Protein 9OHL (pdb70)

B-factor: mean 16.55, std 10.15, range [6.07, 70.69]

Radius of gyration: 19.46 Å; Cα contacts (8 Å, |Δi|>4): 636; chains: 2; bounding box: 42×65×36 Å

Secondary structure (DSSP, 8-state):
---HHHHHHHHTTS---SS--GGGT--PPPHHHHHHHHHHHHHTT--STT-EEEEET-TT-HHHHHHHHTT-SEEEEEES-HHHHHHHHHHHHHTT--SEEEEE--GGG-TTSSTT-EEEEEE----SEETTEEHHHHHHHHHHHHEEEEEEEEEEGGGHHHHHHHHHHTT-EEEEEEEEEEEPPGGG--STT--SEEEEEEEEEE-/-BHHHHHHHT----SSSPPP-PPEEEEEEEEE------HHHHHHHGGGS-HHHHHHHHHHTT--S---SPPTTGGG-HHHHHHHHIIIIIEEEEEEEEE-TTT--EEEEETTEEB----

Foldseek 3Di:
DQDLVNLLVLLVPQDAAPDADVVQLGDADHSNNLSVLLVCCCPVVVQQAQWEEEEEQCFLNSNPLSSLVSHHQAYEYEHQDPRRVVNNVVRCVVVVRDSYHYDHDDLLPQVPHQFQVTAEYEYEHAQDDDPNGGVVVSNVVSRVRNHDFKYKYKDFPVCVVVVVVVCVVVVKDKDQDDWDKDARPCVVCPDDPDDRMTIITTMMIGD/DFLLVQQVQQDDDDDDDDDGGGWQKAADDKAFADDPQDLVVLVVCQVVGPQVNLVRNCVNVVHPPQPNHDDVPNSPVVVNSVSSCRRGPGIAGAWIWTADPVPRDTFIHHRRRTHPDPD

Solvent-accessible surface area: 15942 Å² total; per-residue (Å²): 178,23,181,65,179,82,0,35,52,79,2,111,105,16,74,29,32,114,178,80,73,110,168,65,44,13,26,39,13,59,44,106,7,0,0,35,0,0,55,39,0,34,68,94,62,86,7,0,78,36,46,0,0,0,2,0,26,8,7,2,0,6,6,0,0,0,0,7,33,10,29,5,4,0,0,0,0,1,14,63,6,92,66,1,0,94,6,0,39,103,4,6,101,138,42,151,29,43,23,12,13,10,1,12,5,26,5,34,138,18,81,113,116,5,30,81,7,1,5,0,0,0,0,20,1,27,25,31,116,83,136,147,85,21,15,8,10,12,17,2,91,9,0,14,69,1,0,66,65,0,0,0,0,0,0,71,29,105,39,68,146,83,1,73,125,53,2,74,90,70,176,20,132,52,79,46,46,34,126,40,157,13,78,20,36,87,92,32,92,164,98,170,174,50,66,72,32,23,108,0,0,5,0,44,0,20,108,4,0,1,3,2,3,1,12,20,3,15,62,106,177,63,168,55,120,124,23,113,35,18,121,1,77,31,129,85,59,102,102,11,105,13,163,37,35,56,97,1,2,18,72,2,1,93,81,15,45,31,71,3,2,56,72,1,0,102,46,15,213,32,126,162,26,25,188,20,78,50,162,50,38,102,160,44,97,134,11,7,124,56,0,5,63,12,2,6,24,0,11,0,22,51,12,37,0,48,20,60,125,80,37,89,95,15,69,3,53,108,10,14,0,37,45,46,136,118

Structure (mmCIF, N/CA/C/O backbone):
data_9OHL
#
_entry.id   9OHL
#
_cell.length_a   56.684
_cell.length_b   70.640
_cell.length_c   84.553
_cell.angle_alpha   90.000
_cell.angle_beta   90.000
_cell.angle_gamma   90.000
#
_symmetry.space_group_name_H-M   'P 21 21 21'
#
loop_
_entity.id
_entity.type
_entity.pdbx_description
1 polymer 'rRNA N(6)-adenosine-methyltransferase METTL5'
2 polymer 'Multifunctional methyltransferase subunit TRM112-like protein'
3 non-polymer S-ADENOSYLMETHIONINE
4 non-polymer N-(4-{[(3aS,4R,6S,6aR)-6-(3-chlorophenyl)-2-propanoyloctahydrocyclopenta[c]pyrrol-4-yl]oxy}phenyl)acetamide
5 non-polymer GLYCEROL
6 water water
#
loop_
_atom_site.group_PDB
_atom_site.id
_atom_site.type_symbol
_atom_site.label_atom_id
_atom_site.label_alt_id
_atom_site.label_comp_id
_atom_site.label_asym_id
_atom_site.label_entity_id
_atom_site.label_seq_id
_atom_site.pdbx_PDB_ins_code
_atom_site.Cartn_x
_atom_site.Cartn_y
_atom_site.Cartn_z
_atom_site.occupancy
_atom_site.B_iso_or_equiv
_atom_site.auth_seq_id
_atom_site.auth_comp_id
_atom_site.auth_asym_id
_atom_site.auth_atom_id
_atom_site.pdbx_PDB_model_num
ATOM 1 N N . LYS A 1 3 ? 31.118 3.278 17.214 1.000 31.921 3 LYS C N 1
ATOM 2 C CA . LYS A 1 3 ? 30.471 4.566 17.600 1.000 30.326 3 LYS C CA 1
ATOM 3 C C . LYS A 1 3 ? 30.626 5.596 16.477 1.000 28.806 3 LYS C C 1
ATOM 4 O O . LYS A 1 3 ? 31.741 5.968 16.109 1.000 26.719 3 LYS C O 1
ATOM 10 N N . VAL A 1 4 ? 29.497 6.051 15.923 1.000 21.394 4 VAL C N 1
ATOM 11 C CA . VAL A 1 4 ? 29.500 7.056 14.867 1.000 21.835 4 VAL C CA 1
ATOM 12 C C . VAL A 1 4 ? 29.155 8.396 15.490 1.000 18.562 4 VAL C C 1
ATOM 13 O O . VAL A 1 4 ? 28.048 8.573 15.994 1.000 19.802 4 VAL C O 1
ATOM 17 N N . ARG A 1 5 ? 30.097 9.348 15.436 1.000 16.106 5 ARG C N 1
ATOM 18 C CA . ARG A 1 5 ? 29.890 10.690 15.952 1.000 17.153 5 ARG C CA 1
ATOM 19 C C . ARG A 1 5 ? 28.988 11.499 15.014 1.000 15.950 5 ARG C C 1
ATOM 20 O O . ARG A 1 5 ? 28.865 11.202 13.819 1.000 15.613 5 ARG C O 1
ATOM 28 N N . LEU A 1 6 ? 28.420 12.577 15.529 1.000 16.486 6 LEU C N 1
ATOM 29 C CA . LEU A 1 6 ? 27.409 13.351 14.816 1.000 17.205 6 LEU C CA 1
ATOM 30 C C . LEU A 1 6 ? 27.951 13.899 13.494 1.000 17.101 6 LEU C C 1
ATOM 31 O O . LEU A 1 6 ? 27.282 13.827 12.462 1.000 15.073 6 LEU C O 1
ATOM 36 N N . LYS A 1 7 ? 29.174 14.445 13.495 1.000 15.836 7 LYS C N 1
ATOM 37 C CA . LYS A 1 7 ? 29.731 15.056 12.296 1.000 16.975 7 LYS C CA 1
ATOM 38 C C . LYS A 1 7 ? 30.030 13.992 11.259 1.000 14.804 7 LYS C C 1
ATOM 39 O O . LYS A 1 7 ? 29.753 14.173 10.077 1.000 13.204 7 LYS C O 1
ATOM 45 N N . GLU A 1 8 ? 30.522 12.834 11.701 1.000 14.344 8 GLU C N 1
ATOM 46 C CA . GLU A 1 8 ? 30.779 11.714 10.825 1.000 15.205 8 GLU C CA 1
ATOM 47 C C . GLU A 1 8 ? 29.473 11.263 10.166 1.000 12.465 8 GLU C C 1
ATOM 48 O O . GLU A 1 8 ? 29.420 11.052 8.958 1.000 12.287 8 GLU C O 1
ATOM 54 N N . LEU A 1 9 ? 28.416 11.121 10.959 1.000 11.116 9 LEU C N 1
ATOM 55 C CA . LEU A 1 9 ? 27.129 10.687 10.414 1.000 10.206 9 LEU C CA 1
ATOM 56 C C . LEU A 1 9 ? 26.623 11.658 9.339 1.000 9.885 9 LEU C C 1
ATOM 57 O O . LEU A 1 9 ? 26.266 11.238 8.238 1.000 9.180 9 LEU C O 1
ATOM 62 N N . GLU A 1 10 ? 26.662 12.948 9.656 1.000 9.598 10 GLU C N 1
ATOM 63 C CA . GLU A 1 10 ? 26.257 13.991 8.723 1.000 10.262 10 GLU C CA 1
ATOM 64 C C . GLU A 1 10 ? 27.107 13.929 7.449 1.000 9.182 10 GLU C C 1
ATOM 65 O O . GLU A 1 10 ? 26.561 14.027 6.354 1.000 8.822 10 GLU C O 1
ATOM 71 N N . SER A 1 11 ? 28.429 13.735 7.570 1.000 9.788 11 SER C N 1
ATOM 72 C CA . SER A 1 11 ? 29.314 13.641 6.414 1.000 9.998 11 SER C CA 1
ATOM 73 C C . SER A 1 11 ? 28.872 12.512 5.507 1.000 10.305 11 SER C C 1
ATOM 74 O O . SER A 1 11 ? 28.859 12.651 4.280 1.000 9.493 11 SER C O 1
ATOM 77 N N . ARG A 1 12 ? 28.546 11.363 6.097 1.000 9.086 12 ARG C N 1
ATOM 78 C CA . ARG A 1 12 ? 28.161 10.206 5.324 1.000 9.607 12 ARG C CA 1
ATOM 79 C C . ARG A 1 12 ? 26.846 10.486 4.599 1.000 8.302 12 ARG C C 1
ATOM 80 O O . ARG A 1 12 ? 26.633 10.134 3.437 1.000 9.592 12 ARG C O 1
ATOM 88 N N . LEU A 1 13 ? 25.913 11.130 5.310 1.000 8.145 13 LEU C N 1
ATOM 89 C CA . LEU A 1 13 ? 24.611 11.414 4.730 1.000 8.864 13 LEU C CA 1
ATOM 90 C C . LEU A 1 13 ? 24.662 12.440 3.609 1.000 9.214 13 LEU C C 1
ATOM 91 O O . LEU A 1 13 ? 23.809 12.385 2.728 1.000 9.331 13 LEU C O 1
ATOM 96 N N . GLN A 1 14 ? 25.717 13.296 3.581 1.000 9.416 14 GLN C N 1
ATOM 97 C CA . GLN A 1 14 ? 25.958 14.183 2.442 1.000 10.218 14 GLN C CA 1
ATOM 98 C C . GLN A 1 14 ? 26.303 13.405 1.178 1.000 9.916 14 GLN C C 1
ATOM 99 O O . GLN A 1 14 ? 26.242 13.949 0.079 1.000 10.869 14 GLN C O 1
ATOM 105 N N A GLN A 1 15 ? 26.673 12.112 1.299 0.500 9.947 15 GLN C N 1
ATOM 106 N N B GLN A 1 15 ? 26.626 12.114 1.301 0.500 8.505 15 GLN C N 1
ATOM 107 C CA A GLN A 1 15 ? 27.062 11.299 0.150 0.500 10.767 15 GLN C CA 1
ATOM 108 C CA B GLN A 1 15 ? 27.038 11.321 0.160 0.500 8.207 15 GLN C CA 1
ATOM 109 C C A GLN A 1 15 ? 25.878 10.522 -0.440 0.500 9.719 15 GLN C C 1
ATOM 110 C C B GLN A 1 15 ? 25.905 10.416 -0.334 0.500 8.339 15 GLN C C 1
ATOM 111 O O A GLN A 1 15 ? 26.035 9.851 -1.459 0.500 10.605 15 GLN C O 1
ATOM 112 O O B GLN A 1 15 ? 26.125 9.547 -1.162 0.500 9.323 15 GLN C O 1
ATOM 123 N N . VAL A 1 16 ? 24.691 10.659 0.160 1.000 8.733 16 VAL C N 1
ATOM 124 C CA . VAL A 1 16 ? 23.501 10.014 -0.369 1.000 8.433 16 VAL C CA 1
ATOM 125 C C . VAL A 1 16 ? 23.016 10.835 -1.559 1.000 8.992 16 VAL C C 1
ATOM 126 O O . VAL A 1 16 ? 22.783 12.034 -1.411 1.000 9.031 16 VAL C O 1
ATOM 130 N N . ASP A 1 17 ? 22.892 10.247 -2.731 1.000 9.006 17 ASP C N 1
ATOM 131 C CA . ASP A 1 17 ? 22.428 10.938 -3.921 1.000 10.573 17 ASP C CA 1
ATOM 132 C C . ASP A 1 17 ? 20.931 11.154 -3.869 1.000 10.606 17 ASP C C 1
ATOM 133 O O . ASP A 1 17 ? 20.184 10.351 -3.309 1.000 9.621 17 ASP C O 1
ATOM 138 N N . GLY A 1 18 ? 20.512 12.293 -4.422 1.000 9.440 18 GLY C N 1
ATOM 139 C CA . GLY A 1 18 ? 19.111 12.673 -4.412 1.000 9.669 18 GLY C CA 1
ATOM 140 C C . GLY A 1 18 ? 18.302 12.216 -5.613 1.000 9.665 18 GLY C C 1
ATOM 141 O O . GLY A 1 18 ? 18.668 11.310 -6.355 1.000 10.993 18 GLY C O 1
ATOM 142 N N . PHE A 1 19 ? 17.121 12.839 -5.755 1.000 10.492 19 PHE C N 1
ATOM 143 C CA . PHE A 1 19 ? 16.190 12.487 -6.805 1.000 11.991 19 PHE C CA 1
ATOM 144 C C . PHE A 1 19 ? 16.703 12.961 -8.167 1.000 14.019 19 PHE C C 1
ATOM 145 O O . PHE A 1 19 ? 17.078 14.107 -8.322 1.000 15.477 19 PHE C O 1
ATOM 153 N N . GLU A 1 20 ? 16.569 12.111 -9.181 1.000 17.869 20 GLU C N 1
ATOM 154 C CA . GLU A 1 20 ? 16.953 12.462 -10.536 1.000 19.000 20 GLU C CA 1
ATOM 155 C C . GLU A 1 20 ? 15.971 13.440 -11.183 1.000 22.605 20 GLU C C 1
ATOM 156 O O . GLU A 1 20 ? 16.395 14.425 -11.775 1.000 26.834 20 GLU C O 1
ATOM 162 N N . LYS A 1 21 ? 14.678 13.197 -11.083 1.000 20.032 21 LYS C N 1
ATOM 163 C CA . LYS A 1 21 ? 13.719 14.199 -11.526 1.000 22.185 21 LYS C CA 1
ATOM 164 C C . LYS A 1 21 ? 12.604 14.242 -10.485 1.000 17.258 21 LYS C C 1
ATOM 165 O O . LYS A 1 21 ? 11.618 13.482 -10.506 1.000 19.726 21 LYS C O 1
ATOM 171 N N . PRO A 1 22 ? 12.804 15.104 -9.493 1.000 14.882 22 PRO C N 1
ATOM 172 C CA . PRO A 1 22 ? 11.897 15.111 -8.344 1.000 13.416 22 PRO C CA 1
ATOM 173 C C . PRO A 1 22 ? 10.497 15.491 -8.783 1.000 15.053 22 PRO C C 1
ATOM 174 O O . PRO A 1 22 ? 10.325 16.488 -9.483 1.000 16.332 22 PRO C O 1
ATOM 178 N N . LYS A 1 23 ? 9.513 14.747 -8.281 1.000 11.580 23 LYS C N 1
ATOM 179 C CA . LYS A 1 23 ? 8.108 14.942 -8.579 1.000 12.870 23 LYS C CA 1
ATOM 180 C C . LYS A 1 23 ? 7.501 15.880 -7.560 1.000 12.808 23 LYS C C 1
ATOM 181 O O . LYS A 1 23 ? 7.265 15.543 -6.393 1.000 12.695 23 LYS C O 1
ATOM 187 N N . LEU A 1 24 ? 7.208 17.089 -8.024 1.000 13.361 24 LEU C N 1
ATOM 188 C CA . LEU A 1 24 ? 6.663 18.159 -7.230 1.000 12.558 24 LEU C CA 1
ATOM 189 C C . LEU A 1 24 ? 5.392 17.744 -6.490 1.000 10.730 24 LEU C C 1
ATOM 190 O O . LEU A 1 24 ? 5.265 18.079 -5.318 1.000 11.704 24 LEU C O 1
ATOM 195 N N . LEU A 1 25 ? 4.485 17.041 -7.159 1.000 10.895 25 LEU C N 1
ATOM 196 C CA . LEU A 1 25 ? 3.212 16.676 -6.547 1.000 11.124 25 LEU C CA 1
ATOM 197 C C . LEU A 1 25 ? 3.378 15.763 -5.335 1.000 11.173 25 LEU C C 1
ATOM 198 O O . LEU A 1 25 ? 2.473 15.706 -4.522 1.000 12.501 25 LEU C O 1
ATOM 203 N N . LEU A 1 26 ? 4.477 15.015 -5.288 1.000 9.724 26 LEU C N 1
ATOM 204 C CA . LEU A 1 26 ? 4.780 14.104 -4.203 1.000 8.880 26 LEU C CA 1
ATOM 205 C C . LEU A 1 26 ? 5.700 14.722 -3.173 1.000 9.503 26 LEU C C 1
ATOM 206 O O . LEU A 1 26 ? 6.109 14.058 -2.231 1.000 9.726 26 LEU C O 1
ATOM 211 N N . GLU A 1 27 ? 6.050 16.018 -3.307 1.000 8.523 27 GLU C N 1
ATOM 212 C CA . GLU A 1 27 ? 6.906 16.733 -2.383 1.000 10.037 27 GLU C CA 1
ATOM 213 C C . GLU A 1 27 ? 8.241 15.984 -2.213 1.000 8.411 27 GLU C C 1
ATOM 214 O O . GLU A 1 27 ? 8.727 15.751 -1.116 1.000 10.571 27 GLU C O 1
ATOM 220 N N . GLN A 1 28 ? 8.867 15.712 -3.342 1.000 8.495 28 GLN C N 1
ATOM 221 C CA . GLN A 1 28 ? 10.135 14.990 -3.370 1.000 9.503 28 GLN C CA 1
ATOM 222 C C . GLN A 1 28 ? 11.305 15.939 -3.162 1.000 9.051 28 GLN C C 1
ATOM 223 O O . GLN A 1 28 ? 11.684 16.722 -4.070 1.000 11.757 28 GLN C O 1
ATOM 229 N N . TYR A 1 29 ? 11.926 15.865 -1.988 1.000 9.331 29 TYR C N 1
ATOM 230 C CA . TYR A 1 29 ? 13.238 16.448 -1.720 1.000 9.737 29 TYR C CA 1
ATOM 231 C C . TYR A 1 29 ? 13.912 15.545 -0.701 1.000 10.517 29 TYR C C 1
ATOM 232 O O . TYR A 1 29 ? 13.229 14.948 0.144 1.000 11.887 29 TYR C O 1
ATOM 241 N N . PRO A 1 30 ? 15.236 15.369 -0.726 1.000 9.972 30 PRO C N 1
ATOM 242 C CA . PRO A 1 30 ? 15.902 14.536 0.259 1.000 10.133 30 PRO C CA 1
ATOM 243 C C . PRO A 1 30 ? 15.827 15.165 1.630 1.000 9.664 30 PRO C C 1
ATOM 244 O O . PRO A 1 30 ? 15.943 16.377 1.753 1.000 9.877 30 PRO C O 1
ATOM 248 N N . THR A 1 31 ? 15.748 14.352 2.673 1.000 9.609 31 THR C N 1
ATOM 249 C CA . THR A 1 31 ? 15.876 14.902 4.012 1.000 9.057 31 THR C CA 1
ATOM 250 C C . THR A 1 31 ? 17.275 15.543 4.100 1.000 8.460 31 THR C C 1
ATOM 251 O O . THR A 1 31 ? 18.282 14.920 3.716 1.000 9.068 31 THR C O 1
ATOM 255 N N . ARG A 1 32 ? 17.369 16.771 4.593 1.000 8.748 32 ARG C N 1
ATOM 256 C CA . ARG A 1 32 ? 18.619 17.503 4.515 1.000 9.426 32 ARG C CA 1
ATOM 257 C C . ARG A 1 32 ? 19.633 16.877 5.476 1.000 9.154 32 ARG C C 1
ATOM 258 O O . ARG A 1 32 ? 19.293 16.422 6.560 1.000 9.815 32 ARG C O 1
ATOM 266 N N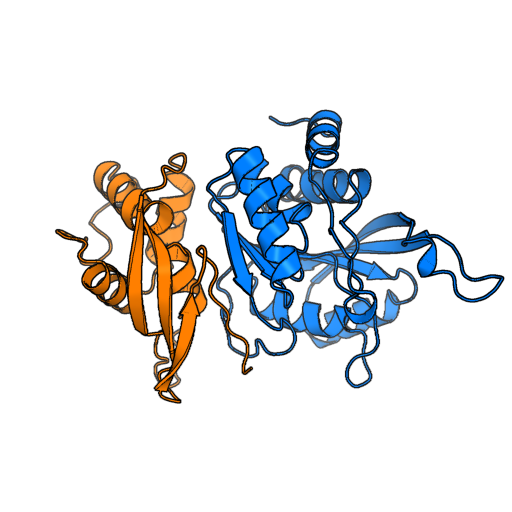 . PRO A 1 33 ? 20.922 16.805 5.109 1.000 9.725 33 PRO C N 1
ATOM 267 C CA . PRO A 1 33 ? 21.866 16.028 5.912 1.000 9.886 33 PRO C CA 1
ATOM 268 C C . PRO A 1 33 ? 21.964 16.441 7.375 1.000 9.274 33 PRO C C 1
ATOM 269 O O . PRO A 1 33 ? 22.009 15.572 8.241 1.000 9.856 33 PRO C O 1
ATOM 273 N N . HIS A 1 34 ? 21.905 17.744 7.669 1.000 9.666 34 HIS C N 1
ATOM 274 C CA . HIS A 1 34 ? 22.025 18.164 9.054 1.000 9.966 34 HIS C CA 1
ATOM 275 C C . HIS A 1 34 ? 20.760 17.774 9.838 1.000 9.979 34 HIS C C 1
ATOM 276 O O . HIS A 1 34 ? 20.832 17.488 11.029 1.000 10.682 34 HIS C O 1
ATOM 283 N N . ILE A 1 35 ? 19.592 17.858 9.196 1.000 9.275 35 ILE C N 1
ATOM 284 C CA . ILE A 1 35 ? 18.325 17.426 9.789 1.000 8.568 35 ILE C CA 1
ATOM 285 C C . ILE A 1 35 ? 18.349 15.931 10.106 1.000 8.472 35 ILE C C 1
ATOM 286 O O . ILE A 1 35 ? 18.065 15.524 11.240 1.000 8.855 35 ILE C O 1
ATOM 291 N N . ALA A 1 36 ? 18.726 15.151 9.123 1.000 8.855 36 ALA C N 1
ATOM 292 C CA . ALA A 1 36 ? 18.746 13.705 9.291 1.000 7.996 36 ALA C CA 1
ATOM 293 C C . ALA A 1 36 ? 19.755 13.267 10.359 1.000 8.733 36 ALA C C 1
ATOM 294 O O . ALA A 1 36 ? 19.471 12.419 11.207 1.000 8.341 36 ALA C O 1
ATOM 296 N N . ALA A 1 37 ? 20.953 13.853 10.314 1.000 8.001 37 ALA C N 1
ATOM 297 C CA . ALA A 1 37 ? 21.975 13.494 11.286 1.000 9.034 37 ALA C CA 1
ATOM 298 C C . ALA A 1 37 ? 21.529 13.811 12.702 1.000 9.709 37 ALA C C 1
ATOM 299 O O . ALA A 1 37 ? 21.647 12.947 13.558 1.000 10.496 37 ALA C O 1
ATOM 301 N N . CYS A 1 38 ? 21.012 15.017 12.947 1.000 9.999 38 CYS C N 1
ATOM 302 C CA . CYS A 1 38 ? 20.644 15.314 14.322 1.000 10.387 38 CYS C CA 1
ATOM 303 C C . CYS A 1 38 ? 19.479 14.445 14.792 1.000 10.777 38 CYS C C 1
ATOM 304 O O . CYS A 1 38 ? 19.457 13.958 15.926 1.000 11.462 38 CYS C O 1
ATOM 307 N N . MET A 1 39 ? 18.511 14.222 13.925 1.000 9.042 39 MET C N 1
ATOM 308 C CA . MET A 1 39 ? 17.335 13.412 14.212 1.000 9.244 39 MET C CA 1
ATOM 309 C C . MET A 1 39 ? 17.756 11.967 14.554 1.000 9.280 39 MET C C 1
ATOM 310 O O . MET A 1 39 ? 17.436 11.469 15.624 1.000 9.646 39 MET C O 1
ATOM 315 N N . LEU A 1 40 ? 18.510 11.321 13.670 1.000 7.882 40 LEU C N 1
ATOM 316 C CA . LEU A 1 40 ? 18.908 9.922 13.895 1.000 8.407 40 LEU C CA 1
ATOM 317 C C . LEU A 1 40 ? 19.871 9.800 15.080 1.000 8.356 40 LEU C C 1
ATOM 318 O O . LEU A 1 40 ? 19.798 8.832 15.852 1.000 8.186 40 LEU C O 1
ATOM 323 N N . TYR A 1 41 ? 20.819 10.748 15.222 1.000 8.472 41 TYR C N 1
ATOM 324 C CA . TYR A 1 41 ? 21.720 10.668 16.364 1.000 10.055 41 TYR C CA 1
ATOM 325 C C . TYR A 1 41 ? 20.937 10.703 17.660 1.000 9.312 41 TYR C C 1
ATOM 326 O O . TYR A 1 41 ? 21.255 9.981 18.610 1.000 11.174 41 TYR C O 1
ATOM 335 N N . THR A 1 42 ? 19.888 11.539 17.749 1.000 9.350 42 THR C N 1
ATOM 336 C CA . THR A 1 42 ? 19.067 11.583 18.949 1.000 10.246 42 THR C CA 1
ATOM 337 C C . THR A 1 42 ? 18.306 10.271 19.147 1.000 10.480 42 THR C C 1
ATOM 338 O O . THR A 1 42 ? 18.232 9.766 20.264 1.000 10.158 42 THR C O 1
ATOM 342 N N . ILE A 1 43 ? 17.654 9.780 18.094 1.000 9.544 43 ILE C N 1
ATOM 343 C CA . ILE A 1 43 ? 16.897 8.555 18.193 1.000 8.939 43 ILE C CA 1
ATOM 344 C C . ILE A 1 43 ? 17.779 7.457 18.761 1.000 10.025 43 ILE C C 1
ATOM 345 O O . ILE A 1 43 ? 17.312 6.697 19.620 1.000 9.867 43 ILE C O 1
ATOM 350 N N . HIS A 1 44 ? 18.993 7.330 18.249 1.000 9.558 44 HIS C N 1
ATOM 351 C CA . HIS A 1 44 ? 19.915 6.299 18.723 1.000 10.049 44 HIS C CA 1
ATOM 352 C C . HIS A 1 44 ? 20.472 6.570 20.129 1.000 11.094 44 HIS C C 1
ATOM 353 O O . HIS A 1 44 ? 20.326 5.719 21.006 1.000 11.590 44 HIS C O 1
ATOM 360 N N . ASN A 1 45 ? 21.053 7.759 20.336 1.000 10.816 45 ASN C N 1
ATOM 361 C CA . ASN A 1 45 ? 21.859 7.959 21.539 1.000 10.910 45 ASN C CA 1
ATOM 362 C C . ASN A 1 45 ? 21.000 8.380 22.711 1.000 11.933 45 ASN C C 1
ATOM 363 O O . ASN A 1 45 ? 21.420 8.125 23.857 1.000 15.071 45 ASN C O 1
ATOM 368 N N . THR A 1 46 ? 19.929 9.113 22.501 1.000 11.784 46 THR C N 1
ATOM 369 C CA . THR A 1 46 ? 19.039 9.488 23.596 1.000 11.710 46 THR C CA 1
ATOM 370 C C . THR A 1 46 ? 18.046 8.365 23.906 1.000 11.927 46 THR C C 1
ATOM 371 O O . THR A 1 46 ? 17.768 8.070 25.068 1.000 14.238 46 THR C O 1
ATOM 375 N N . TYR A 1 47 ? 17.373 7.846 22.889 1.000 10.516 47 TYR C N 1
ATOM 376 C CA . TYR A 1 47 ? 16.245 6.949 23.111 1.000 9.962 47 TYR C CA 1
ATOM 377 C C . TYR A 1 47 ? 16.524 5.460 22.891 1.000 9.989 47 TYR C C 1
ATOM 378 O O . TYR A 1 47 ? 15.643 4.659 23.181 1.000 11.817 47 TYR C O 1
ATOM 387 N N . ASP A 1 48 ? 17.637 5.133 22.232 1.000 10.010 48 ASP C N 1
ATOM 388 C CA . ASP A 1 48 ? 17.978 3.761 21.906 1.000 10.656 48 ASP C CA 1
ATOM 389 C C . ASP A 1 48 ? 16.891 3.084 21.093 1.000 10.676 48 ASP C C 1
ATOM 390 O O . ASP A 1 48 ? 16.584 1.921 21.355 1.000 10.184 48 ASP C O 1
ATOM 395 N N . ASP A 1 49 ? 16.360 3.750 20.058 1.000 9.427 49 ASP C N 1
ATOM 396 C CA . ASP A 1 49 ? 15.216 3.260 19.294 1.000 8.963 49 ASP C CA 1
ATOM 397 C C . ASP A 1 49 ? 15.641 2.787 17.907 1.000 9.263 49 ASP C C 1
ATOM 398 O O . ASP A 1 49 ? 14.775 2.582 17.043 1.000 9.087 49 ASP C O 1
ATOM 403 N N . ILE A 1 50 ? 16.942 2.521 17.659 1.000 8.852 50 ILE C N 1
ATOM 404 C CA . ILE A 1 50 ? 17.424 2.029 16.374 1.000 8.826 50 ILE C CA 1
ATOM 405 C C . ILE A 1 50 ? 18.211 0.705 16.473 1.000 8.953 50 ILE C C 1
ATOM 406 O O . ILE A 1 50 ? 17.915 -0.229 15.719 1.000 8.839 50 ILE C O 1
ATOM 411 N N . GLU A 1 51 ? 19.214 0.625 17.375 1.000 9.538 51 GLU C N 1
ATOM 412 C CA . GLU A 1 51 ? 20.118 -0.511 17.376 1.000 10.027 51 GLU C CA 1
ATOM 413 C C . GLU A 1 51 ? 19.345 -1.779 17.720 1.000 10.029 51 GLU C C 1
ATOM 414 O O . GLU A 1 51 ? 18.592 -1.837 18.705 1.000 11.141 51 GLU C O 1
ATOM 420 N N . ASN A 1 52 ? 19.531 -2.808 16.896 1.000 9.991 52 ASN C N 1
ATOM 421 C CA . ASN A 1 52 ? 18.926 -4.113 17.081 1.000 10.427 52 ASN C CA 1
ATOM 422 C C . ASN A 1 52 ? 17.405 -4.044 16.907 1.000 8.956 52 ASN C C 1
ATOM 423 O O . ASN A 1 52 ? 16.676 -4.959 17.314 1.000 9.284 52 ASN C O 1
ATOM 428 N N . LYS A 1 53 ? 16.905 -2.994 16.248 1.000 8.184 53 LYS C N 1
ATOM 429 C CA . LYS A 1 53 ? 15.473 -2.872 16.026 1.000 8.169 53 LYS C CA 1
ATOM 430 C C . LYS A 1 53 ? 15.129 -3.093 14.559 1.000 6.993 53 LYS C C 1
ATOM 431 O O . LYS A 1 53 ? 15.982 -3.030 13.685 1.000 7.816 53 LYS C O 1
ATOM 437 N N . VAL A 1 54 ? 13.839 -3.332 14.293 1.000 7.329 54 VAL C N 1
ATOM 438 C CA . VAL A 1 54 ? 13.278 -3.272 12.962 1.000 7.408 54 VAL C CA 1
ATOM 439 C C . VAL A 1 54 ? 12.508 -1.954 12.847 1.000 7.075 54 VAL C C 1
ATOM 440 O O . VAL A 1 54 ? 11.642 -1.655 13.663 1.000 7.617 54 VAL C O 1
ATOM 444 N N . VAL A 1 55 ? 12.904 -1.201 11.827 1.000 7.024 55 VAL C N 1
ATOM 445 C CA . VAL A 1 55 ? 12.524 0.189 11.677 1.000 6.607 55 VAL C CA 1
ATOM 446 C C . VAL A 1 55 ? 11.834 0.329 10.326 1.000 6.791 55 VAL C C 1
ATOM 447 O O . VAL A 1 55 ? 12.280 -0.285 9.332 1.000 7.698 55 VAL C O 1
ATOM 451 N N . ALA A 1 56 ? 10.800 1.172 10.259 1.000 6.070 56 ALA C N 1
ATOM 452 C CA . ALA A 1 56 ? 10.157 1.558 9.001 1.000 6.201 56 ALA C CA 1
ATOM 453 C C . ALA A 1 56 ? 10.416 3.037 8.755 1.000 6.366 56 ALA C C 1
ATOM 454 O O . ALA A 1 56 ? 10.273 3.824 9.676 1.000 7.528 56 ALA C O 1
ATOM 456 N N . ASP A 1 57 ? 10.731 3.380 7.507 1.000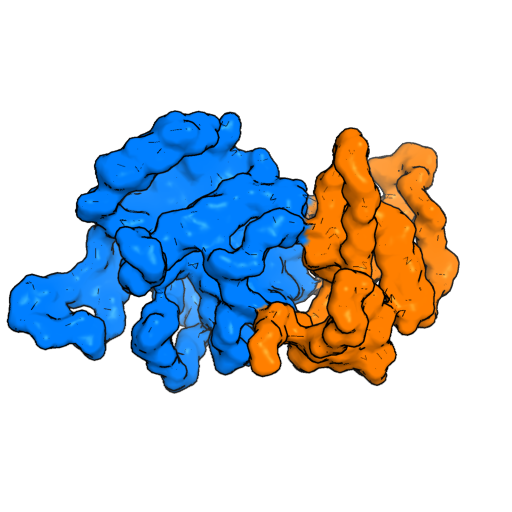 6.701 57 ASP C N 1
ATOM 457 C CA . ASP A 1 57 ? 10.900 4.768 7.075 1.000 6.629 57 ASP C CA 1
ATOM 458 C C . ASP A 1 57 ? 9.803 5.043 6.055 1.000 7.242 57 ASP C C 1
ATOM 459 O O . ASP A 1 57 ? 9.801 4.495 4.943 1.000 7.363 57 ASP C O 1
ATOM 464 N N . LEU A 1 58 ? 8.792 5.819 6.445 1.000 6.983 58 LEU C N 1
ATOM 465 C CA . LEU A 1 58 ? 7.635 6.115 5.579 1.000 7.114 58 LEU C CA 1
ATOM 466 C C . LEU A 1 58 ? 7.926 7.351 4.731 1.000 7.100 58 LEU C C 1
ATOM 467 O O . LEU A 1 58 ? 8.357 8.391 5.203 1.000 7.965 58 LEU C O 1
ATOM 472 N N . GLY A 1 59 ? 7.658 7.222 3.423 1.000 6.721 59 GLY C N 1
ATOM 473 C CA . GLY A 1 59 ? 8.095 8.211 2.443 1.000 7.172 59 GLY C CA 1
ATOM 474 C C . GLY A 1 59 ? 9.605 8.279 2.360 1.000 7.293 59 GLY C C 1
ATOM 475 O O . GLY A 1 59 ? 10.186 9.328 2.465 1.000 7.596 59 GLY C O 1
ATOM 476 N N . CYS A 1 60 ? 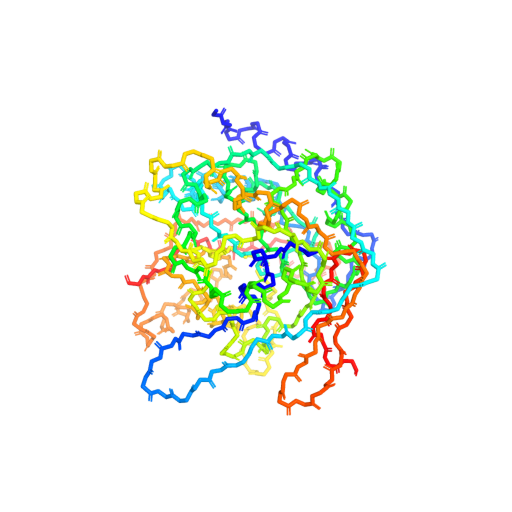10.241 7.140 2.212 1.000 6.948 60 CYS C N 1
ATOM 477 C CA . CYS A 1 60 ? 11.687 7.013 2.334 1.000 7.211 60 CYS C CA 1
ATOM 478 C C . CYS A 1 60 ? 12.461 7.722 1.213 1.000 6.895 60 CYS C C 1
ATOM 479 O O . CYS A 1 60 ? 13.626 7.986 1.404 1.000 7.120 60 CYS C O 1
ATOM 482 N N . GLY A 1 61 ? 11.853 8.012 0.081 1.000 7.039 61 GLY C N 1
ATOM 483 C CA . GLY A 1 61 ? 12.527 8.747 -0.962 1.000 7.464 61 GLY C CA 1
ATOM 484 C C . GLY A 1 61 ? 13.789 8.062 -1.456 1.000 7.601 61 GLY C C 1
ATOM 485 O O . GLY A 1 61 ? 13.857 6.849 -1.669 1.000 7.921 61 GLY C O 1
ATOM 486 N N . CYS A 1 62 ? 14.786 8.901 -1.569 1.000 7.410 62 CYS C N 1
ATOM 487 C CA . CYS A 1 62 ? 16.101 8.449 -2.001 1.000 8.219 62 CYS C CA 1
ATOM 488 C C . CYS A 1 62 ? 16.892 7.767 -0.891 1.000 7.730 62 CYS C C 1
ATOM 489 O O . CYS A 1 62 ? 17.964 7.253 -1.147 1.000 8.482 62 CYS C O 1
ATOM 492 N N . GLY A 1 63 ? 16.362 7.805 0.330 1.000 7.710 63 GLY C N 1
ATOM 493 C CA . GLY A 1 63 ? 16.827 6.953 1.412 1.000 8.422 63 GLY C CA 1
ATOM 494 C C . GLY A 1 63 ? 17.674 7.559 2.508 1.000 7.919 63 GLY C C 1
ATOM 495 O O . GLY A 1 63 ? 18.194 6.838 3.340 1.000 9.471 63 GLY C O 1
ATOM 496 N N . VAL A 1 64 ? 17.773 8.883 2.600 1.000 7.135 64 VAL C N 1
ATOM 497 C CA . VAL A 1 64 ? 18.679 9.454 3.585 1.000 7.543 64 VAL C CA 1
ATOM 498 C C . VAL A 1 64 ? 18.441 8.905 4.980 1.000 7.411 64 VAL C C 1
ATOM 499 O O . VAL A 1 64 ? 19.390 8.555 5.677 1.000 8.230 64 VAL C O 1
ATOM 503 N N . LEU A 1 65 ? 17.193 8.900 5.458 1.000 7.124 65 LEU C N 1
ATOM 504 C CA . LEU A 1 65 ? 16.914 8.486 6.836 1.000 6.881 65 LEU C CA 1
ATOM 505 C C . LEU A 1 65 ? 17.178 6.991 7.010 1.000 6.960 65 LEU C C 1
ATOM 506 O O . LEU A 1 65 ? 17.593 6.600 8.071 1.000 7.554 65 LEU C O 1
ATOM 511 N N . SER A 1 66 ? 16.862 6.195 6.003 1.000 6.826 66 SER C N 1
ATOM 512 C CA . SER A 1 66 ? 17.062 4.760 6.095 1.000 7.183 66 SER C CA 1
ATOM 513 C C . SER A 1 66 ? 18.550 4.407 6.082 1.000 7.812 66 SER C C 1
ATOM 514 O O . SER A 1 66 ? 18.964 3.464 6.741 1.000 7.208 66 SER C O 1
ATOM 517 N N . ILE A 1 67 ? 19.312 5.050 5.188 1.000 7.576 67 ILE C N 1
ATOM 518 C CA . ILE A 1 67 ? 20.741 4.851 5.114 1.000 8.016 67 ILE C CA 1
ATOM 519 C C . ILE A 1 67 ? 21.378 5.129 6.473 1.000 8.229 67 ILE C C 1
ATOM 520 O O . ILE A 1 67 ? 22.195 4.349 6.970 1.000 8.630 67 ILE C O 1
ATOM 525 N N . GLY A 1 68 ? 21.017 6.273 7.068 1.000 6.871 68 GLY C N 1
ATOM 526 C CA . GLY A 1 68 ? 21.566 6.555 8.385 1.000 7.564 68 GLY C CA 1
ATOM 527 C C . GLY A 1 68 ? 21.154 5.533 9.450 1.000 8.382 68 GLY C C 1
ATOM 528 O O . GLY A 1 68 ? 21.984 5.124 10.263 1.000 8.447 68 GLY C O 1
ATOM 529 N N . THR A 1 69 ? 19.880 5.142 9.436 1.000 8.119 69 THR C N 1
ATOM 530 C CA . THR A 1 69 ? 19.385 4.161 10.401 1.000 7.984 69 THR C CA 1
ATOM 531 C C . THR A 1 69 ? 20.161 2.862 10.288 1.000 7.583 69 THR C C 1
ATOM 532 O O . THR A 1 69 ? 20.568 2.268 11.272 1.000 8.631 69 THR C O 1
ATOM 536 N N . ALA A 1 70 ? 20.401 2.404 9.058 1.000 7.194 70 ALA C N 1
ATOM 537 C CA . ALA A 1 70 ? 21.111 1.148 8.808 1.000 7.425 70 ALA C CA 1
ATOM 538 C C . ALA A 1 70 ? 22.566 1.227 9.301 1.000 8.851 70 ALA C C 1
ATOM 539 O O . ALA A 1 70 ? 23.101 0.241 9.774 1.000 10.166 70 ALA C O 1
ATOM 541 N N . MET A 1 71 ? 23.181 2.413 9.291 1.000 9.151 71 MET C N 1
ATOM 542 C CA . MET A 1 71 ? 24.557 2.553 9.785 1.000 10.705 71 MET C CA 1
ATOM 543 C C . MET A 1 71 ? 24.634 2.643 11.294 1.000 11.196 71 MET C C 1
ATOM 544 O O . MET A 1 71 ? 25.737 2.618 11.837 1.000 12.848 71 MET C O 1
ATOM 549 N N . LEU A 1 72 ? 23.517 2.835 11.975 1.000 9.941 72 LEU C N 1
ATOM 550 C CA . LEU A 1 72 ? 23.467 2.954 13.431 1.000 10.298 72 LEU C CA 1
ATOM 551 C C . LEU A 1 72 ? 23.042 1.652 14.079 1.000 11.107 72 LEU C C 1
ATOM 552 O O . LEU A 1 72 ? 22.694 1.684 15.262 1.000 12.759 72 LEU C O 1
ATOM 557 N N . GLY A 1 73 ? 23.094 0.534 13.364 1.000 11.279 73 GLY C N 1
ATOM 558 C CA . GLY A 1 73 ? 22.938 -0.738 14.007 1.000 12.197 73 GLY C CA 1
ATOM 559 C C . GLY A 1 73 ? 21.551 -1.373 13.896 1.000 10.328 73 GLY C C 1
ATOM 560 O O . GLY A 1 73 ? 21.308 -2.336 14.608 1.000 10.115 73 GLY C O 1
ATOM 561 N N . ALA A 1 74 ? 20.620 -0.809 13.102 1.000 9.244 74 ALA C N 1
ATOM 562 C CA . ALA A 1 74 ? 19.308 -1.434 12.953 1.000 8.303 74 ALA C CA 1
ATOM 563 C C . ALA A 1 74 ? 19.500 -2.883 12.523 1.000 7.874 74 ALA C C 1
ATOM 564 O O . ALA A 1 74 ? 20.378 -3.189 11.723 1.000 8.901 74 ALA C O 1
ATOM 566 N N . GLY A 1 75 ? 18.636 -3.789 12.968 1.000 7.668 75 GLY C N 1
ATOM 567 C CA . GLY A 1 75 ? 18.603 -5.142 12.431 1.000 7.983 75 GLY C CA 1
ATOM 568 C C . GLY A 1 75 ? 18.089 -5.138 11.006 1.000 7.597 75 GLY C C 1
ATOM 569 O O . GLY A 1 75 ? 18.637 -5.789 10.168 1.000 9.229 75 GLY C O 1
ATOM 570 N N . LEU A 1 76 ? 17.067 -4.288 10.732 1.000 6.933 76 LEU C N 1
ATOM 571 C CA . LEU A 1 76 ? 16.521 -4.146 9.387 1.000 7.342 76 LEU C CA 1
ATOM 572 C C . LEU A 1 76 ? 15.780 -2.819 9.334 1.000 7.544 76 LEU C C 1
ATOM 573 O O . LEU A 1 76 ? 14.999 -2.539 10.234 1.000 7.971 76 LEU C O 1
ATOM 578 N N . CYS A 1 77 ? 16.063 -2.004 8.313 1.000 7.673 77 CYS C N 1
ATOM 579 C CA . CYS A 1 77 ? 15.253 -0.849 8.031 1.000 6.957 77 CYS C CA 1
ATOM 580 C C . CYS A 1 77 ? 14.520 -1.061 6.715 1.000 6.129 77 CYS C C 1
ATOM 581 O O . CYS A 1 77 ? 15.169 -1.293 5.686 1.000 7.809 77 CYS C O 1
ATOM 584 N N . VAL A 1 78 ? 13.197 -0.925 6.728 1.000 6.297 78 VAL C N 1
ATOM 585 C CA . VAL A 1 78 ? 12.385 -1.049 5.541 1.000 6.162 78 VAL C CA 1
ATOM 586 C C . VAL A 1 78 ? 11.851 0.327 5.171 1.000 6.925 78 VAL C C 1
ATOM 587 O O . VAL A 1 78 ? 11.135 0.939 5.961 1.000 7.248 78 VAL C O 1
ATOM 591 N N . GLY A 1 79 ? 12.186 0.784 3.963 1.000 7.089 79 GLY C N 1
ATOM 592 C CA . GLY A 1 79 ? 11.660 2.037 3.452 1.000 7.036 79 GLY C CA 1
ATOM 593 C C . GLY A 1 79 ? 10.416 1.808 2.599 1.000 7.595 79 GLY C C 1
ATOM 594 O O . GLY A 1 79 ? 10.383 0.841 1.814 1.000 8.774 79 GLY C O 1
ATOM 595 N N . PHE A 1 80 ? 9.460 2.703 2.685 1.000 6.417 80 PHE C N 1
ATOM 596 C CA . PHE A 1 80 ? 8.221 2.622 1.938 1.000 6.555 80 PHE C CA 1
ATOM 597 C C . PHE A 1 80 ? 8.051 3.944 1.180 1.000 6.450 80 PHE C C 1
ATOM 598 O O . PHE A 1 80 ? 8.173 5.033 1.758 1.000 7.302 80 PHE C O 1
ATOM 606 N N . ASP A 1 81 ? 7.744 3.870 -0.128 1.000 6.538 81 ASP C N 1
ATOM 607 C CA . ASP A 1 81 ? 7.512 5.102 -0.900 1.000 6.866 81 ASP C CA 1
ATOM 608 C C . ASP A 1 81 ? 6.552 4.737 -2.035 1.000 7.111 81 ASP C C 1
ATOM 609 O O . ASP A 1 81 ? 6.550 3.612 -2.519 1.000 8.059 81 ASP C O 1
ATOM 614 N N . ILE A 1 82 ? 5.739 5.685 -2.490 1.000 7.129 82 ILE C N 1
ATOM 615 C CA . ILE A 1 82 ? 4.820 5.472 -3.591 1.000 7.492 82 ILE C CA 1
ATOM 616 C C . ILE A 1 82 ? 5.513 5.458 -4.953 1.000 7.489 82 ILE C C 1
ATOM 617 O O . ILE A 1 82 ? 4.888 4.986 -5.918 1.000 8.702 82 ILE C O 1
ATOM 622 N N . ASP A 1 83 ? 6.718 6.041 -5.067 1.000 8.091 83 ASP C N 1
ATOM 623 C CA . ASP A 1 83 ? 7.351 6.279 -6.361 1.000 8.329 83 ASP C CA 1
ATOM 624 C C . ASP A 1 83 ? 8.505 5.326 -6.622 1.000 9.229 83 ASP C C 1
ATOM 625 O O . ASP A 1 83 ? 9.519 5.288 -5.941 1.000 8.694 83 ASP C O 1
ATOM 630 N N . GLU A 1 84 ? 8.355 4.578 -7.708 1.000 9.991 84 GLU C N 1
ATOM 631 C CA . GLU A 1 84 ? 9.366 3.618 -8.132 1.000 10.334 84 GLU C CA 1
ATOM 632 C C . GLU A 1 84 ? 10.691 4.307 -8.491 1.000 9.212 84 GLU C C 1
ATOM 633 O O . GLU A 1 84 ? 11.738 3.734 -8.252 1.000 10.452 84 GLU C O 1
ATOM 639 N N . ASP A 1 85 ? 10.642 5.509 -9.018 1.000 10.051 85 ASP C N 1
ATOM 640 C CA . ASP A 1 85 ? 11.885 6.164 -9.422 1.000 10.580 85 ASP C CA 1
ATOM 641 C C . ASP A 1 85 ? 12.721 6.526 -8.193 1.000 11.384 85 ASP C C 1
ATOM 642 O O . ASP A 1 85 ? 13.944 6.368 -8.201 1.000 12.083 85 ASP C O 1
ATOM 647 N N . ALA A 1 86 ? 12.068 6.910 -7.101 1.000 10.126 86 ALA C N 1
ATOM 648 C CA . ALA A 1 86 ? 12.756 7.218 -5.847 1.000 9.467 86 ALA C CA 1
ATOM 649 C C . ALA A 1 86 ? 13.422 5.975 -5.289 1.000 9.821 86 ALA C C 1
ATOM 650 O O . ALA A 1 86 ? 14.579 5.967 -4.874 1.000 9.880 86 ALA C O 1
ATOM 652 N N . LEU A 1 87 ? 12.658 4.885 -5.311 1.000 8.796 87 LEU C N 1
ATOM 653 C CA . LEU A 1 87 ? 13.151 3.621 -4.798 1.000 8.732 87 LEU C CA 1
ATOM 654 C C . LEU A 1 87 ? 14.328 3.034 -5.583 1.000 9.194 87 LEU C C 1
ATOM 655 O O . LEU A 1 87 ? 15.218 2.451 -4.990 1.000 9.752 87 LEU C O 1
ATOM 660 N N . GLU A 1 88 ? 14.360 3.276 -6.901 1.000 10.025 88 GLU C N 1
ATOM 661 C CA . GLU A 1 88 ? 15.510 2.870 -7.699 1.000 11.347 88 GLU C CA 1
ATOM 662 C C . GLU A 1 88 ? 16.779 3.561 -7.229 1.000 10.028 88 GLU C C 1
ATOM 663 O O . GLU A 1 88 ? 17.832 2.934 -7.099 1.000 11.450 88 GLU C O 1
ATOM 669 N N . ILE A 1 89 ? 16.665 4.874 -6.967 1.000 9.725 89 ILE C N 1
ATOM 670 C CA . ILE A 1 89 ? 17.780 5.640 -6.433 1.000 9.581 89 ILE C CA 1
ATOM 671 C C . ILE A 1 89 ? 18.202 5.166 -5.045 1.000 9.527 89 ILE C C 1
ATOM 672 O O . ILE A 1 89 ? 19.384 5.031 -4.712 1.000 9.738 89 ILE C O 1
ATOM 677 N N . PHE A 1 90 ? 17.215 4.899 -4.206 1.000 9.545 90 PHE C N 1
ATOM 678 C CA . PHE A 1 90 ? 17.499 4.409 -2.870 1.000 9.543 90 PHE C CA 1
ATOM 679 C C . PHE A 1 90 ? 18.261 3.090 -2.942 1.000 10.030 90 PHE C C 1
ATOM 680 O O . PHE A 1 90 ? 19.266 2.907 -2.246 1.000 9.473 90 PHE C O 1
ATOM 688 N N . ASN A 1 91 ? 17.772 2.166 -3.767 1.000 10.257 91 ASN C N 1
ATOM 689 C CA . ASN A 1 91 ? 18.509 0.923 -3.942 1.000 12.402 91 ASN C CA 1
ATOM 690 C C . ASN A 1 91 ? 19.963 1.131 -4.372 1.000 12.426 91 ASN C C 1
ATOM 691 O O . ASN A 1 91 ? 20.893 0.524 -3.804 1.000 12.318 91 ASN C O 1
ATOM 696 N N . ARG A 1 92 ? 20.172 2.084 -5.293 1.000 11.068 92 ARG C N 1
ATOM 697 C CA . ARG A 1 92 ? 21.526 2.385 -5.737 1.000 11.936 92 ARG C CA 1
ATOM 698 C C . ARG A 1 92 ? 22.372 2.913 -4.584 1.000 10.976 92 ARG C C 1
ATOM 699 O O . ARG A 1 92 ? 23.564 2.608 -4.431 1.000 12.142 92 ARG C O 1
ATOM 707 N N . ASN A 1 93 ? 21.787 3.839 -3.814 1.000 10.205 93 ASN C N 1
ATOM 708 C CA . ASN A 1 93 ? 22.478 4.381 -2.675 1.000 10.225 93 ASN C CA 1
ATOM 709 C C . ASN A 1 93 ? 22.858 3.302 -1.642 1.000 9.717 93 ASN C C 1
ATOM 710 O O . ASN A 1 93 ? 23.976 3.316 -1.122 1.000 10.470 93 ASN C O 1
ATOM 715 N N . ALA A 1 94 ? 21.916 2.399 -1.308 1.000 9.463 94 ALA C N 1
ATOM 716 C CA . ALA A 1 94 ? 22.200 1.321 -0.365 1.000 10.013 94 ALA C CA 1
ATOM 717 C C . ALA A 1 94 ? 23.358 0.451 -0.873 1.000 10.245 94 ALA C C 1
ATOM 718 O O . ALA A 1 94 ? 24.238 0.097 -0.086 1.000 10.659 94 ALA C O 1
ATOM 720 N N . GLU A 1 95 ? 23.327 0.140 -2.170 1.000 11.460 95 GLU C N 1
ATOM 721 C CA . GLU A 1 95 ? 24.380 -0.704 -2.751 1.000 13.286 95 GLU C CA 1
ATOM 722 C C . GLU A 1 95 ? 25.713 0.043 -2.700 1.000 12.785 95 GLU C C 1
ATOM 723 O O . GLU A 1 95 ? 26.741 -0.537 -2.320 1.000 14.230 95 GLU C O 1
ATOM 729 N N . GLU A 1 96 ? 25.751 1.369 -2.938 1.000 12.298 96 GLU C N 1
ATOM 730 C CA . GLU A 1 96 ? 26.995 2.121 -2.906 1.000 13.348 96 GLU C CA 1
ATOM 731 C C . GLU A 1 96 ? 27.618 2.116 -1.510 1.000 12.891 96 GLU C C 1
ATOM 732 O O . GLU A 1 96 ? 28.843 2.002 -1.375 1.000 14.639 96 GLU C O 1
ATOM 738 N N . PHE A 1 97 ? 26.790 2.216 -0.465 1.000 11.199 97 PHE C N 1
ATOM 739 C CA . PHE A 1 97 ? 27.191 2.247 0.923 1.000 11.024 97 PHE C CA 1
ATOM 740 C C . PHE A 1 97 ? 27.442 0.823 1.466 1.000 10.621 97 PHE C C 1
ATOM 741 O O . PHE A 1 97 ? 27.878 0.659 2.607 1.000 11.622 97 PHE C O 1
ATOM 749 N N . GLU A 1 98 ? 27.124 -0.166 0.666 1.000 11.283 98 GLU C N 1
ATOM 750 C CA . GLU A 1 98 ? 27.334 -1.570 1.029 1.000 12.224 98 GLU C CA 1
ATOM 751 C C . GLU A 1 98 ? 26.456 -1.948 2.234 1.000 12.410 98 GLU C C 1
ATOM 752 O O . GLU A 1 98 ? 26.864 -2.651 3.147 1.000 14.355 98 GLU C O 1
ATOM 758 N N . LEU A 1 99 ? 25.240 -1.390 2.303 1.000 10.473 99 LEU C N 1
ATOM 759 C CA . LEU A 1 99 ? 24.311 -1.612 3.403 1.000 11.732 99 LEU C CA 1
ATOM 760 C C . LEU A 1 99 ? 23.278 -2.650 3.003 1.000 12.154 99 LEU C C 1
ATOM 761 O O . LEU A 1 99 ? 22.545 -2.431 2.038 1.000 15.873 99 LEU C O 1
ATOM 766 N N . THR A 1 100 ? 23.329 -3.829 3.649 1.000 10.966 100 THR C N 1
ATOM 767 C CA . THR A 1 100 ? 22.441 -4.921 3.266 1.000 11.776 100 THR C CA 1
ATOM 768 C C . THR A 1 100 ? 21.377 -5.197 4.323 1.000 11.036 100 THR C C 1
ATOM 769 O O . THR A 1 100 ? 20.578 -6.145 4.135 1.000 12.129 100 THR C O 1
ATOM 773 N N . ASN A 1 101 ? 21.336 -4.434 5.398 1.000 8.788 101 ASN C N 1
ATOM 774 C CA . ASN A 1 101 ? 20.272 -4.505 6.386 1.000 8.124 101 ASN C CA 1
ATOM 775 C C . ASN A 1 101 ? 19.166 -3.502 6.043 1.000 8.151 101 ASN C C 1
ATOM 776 O O . ASN A 1 101 ? 18.586 -2.864 6.929 1.000 8.550 101 ASN C O 1
ATOM 781 N N . ILE A 1 102 ? 18.837 -3.395 4.762 1.000 8.374 102 ILE C N 1
ATOM 782 C CA . ILE A 1 102 ? 17.811 -2.529 4.200 1.000 8.396 102 ILE C CA 1
ATOM 783 C C . ILE A 1 102 ? 16.905 -3.315 3.287 1.000 8.552 102 ILE C C 1
ATOM 784 O O . ILE A 1 102 ? 17.419 -4.135 2.519 1.000 10.919 102 ILE C O 1
ATOM 789 N N . ASP A 1 103 ? 15.594 -3.028 3.297 1.000 7.577 103 ASP C N 1
ATOM 790 C CA . ASP A 1 103 ? 14.698 -3.434 2.216 1.000 7.822 103 ASP C CA 1
ATOM 791 C C . ASP A 1 103 ? 13.798 -2.257 1.888 1.000 7.056 103 ASP C C 1
ATOM 792 O O . ASP A 1 103 ? 13.790 -1.196 2.555 1.000 7.108 103 ASP C O 1
ATOM 797 N N . MET A 1 104 ? 13.078 -2.367 0.759 1.000 7.629 104 MET C N 1
ATOM 798 C CA . MET A 1 104 ? 12.145 -1.311 0.410 1.000 9.083 104 MET C CA 1
ATOM 799 C C . MET A 1 104 ? 10.935 -1.850 -0.349 1.000 8.393 104 MET C C 1
ATOM 800 O O . MET A 1 104 ? 10.953 -2.950 -0.915 1.000 8.539 104 MET C O 1
ATOM 805 N N . VAL A 1 105 ? 9.863 -1.069 -0.225 1.000 7.514 105 VAL C N 1
ATOM 806 C CA . VAL A 1 105 ? 8.530 -1.461 -0.690 1.000 7.386 105 VAL C CA 1
ATOM 807 C C . VAL A 1 105 ? 7.823 -0.282 -1.312 1.000 7.215 105 VAL C C 1
ATOM 808 O O . VAL A 1 105 ? 7.865 0.806 -0.755 1.000 8.066 105 VAL C O 1
ATOM 812 N N . GLN A 1 106 ? 7.221 -0.507 -2.490 1.000 6.613 106 GLN C N 1
ATOM 813 C CA . GLN A 1 106 ? 6.420 0.505 -3.166 1.000 7.650 106 GLN C CA 1
ATOM 814 C C . GLN A 1 106 ? 4.971 0.380 -2.752 1.000 7.200 106 GLN C C 1
ATOM 815 O O . GLN A 1 106 ? 4.383 -0.675 -2.878 1.000 7.634 106 GLN C O 1
ATOM 821 N N . CYS A 1 107 ? 4.413 1.480 -2.225 1.000 7.799 107 CYS C N 1
ATOM 822 C CA . CYS A 1 107 ? 3.056 1.454 -1.672 1.000 8.662 107 CYS C CA 1
ATOM 823 C C . CYS A 1 107 ? 2.617 2.876 -1.405 1.000 8.067 107 CYS C C 1
ATOM 824 O O . CYS A 1 107 ? 3.395 3.827 -1.440 1.000 9.294 107 CYS C O 1
ATOM 827 N N . ASP A 1 108 ? 1.328 2.988 -1.107 1.000 7.383 108 ASP C N 1
ATOM 828 C CA . ASP A 1 108 ? 0.715 4.259 -0.720 1.000 8.491 108 ASP C CA 1
ATOM 829 C C . ASP A 1 108 ? 0.495 4.224 0.787 1.000 8.202 108 ASP C C 1
ATOM 830 O O . ASP A 1 108 ? -0.359 3.494 1.282 1.000 9.189 108 ASP C O 1
ATOM 835 N N . VAL A 1 109 ? 1.306 4.964 1.545 1.000 8.101 109 VAL C N 1
ATOM 836 C CA . VAL A 1 109 ? 1.278 4.942 2.998 1.000 8.050 109 VAL C CA 1
ATOM 837 C C . VAL A 1 109 ? -0.097 5.353 3.523 1.000 9.245 109 VAL C C 1
ATOM 838 O O . VAL A 1 109 ? -0.461 4.946 4.641 1.000 9.991 109 VAL C O 1
ATOM 842 N N . CYS A 1 110 ? -0.860 6.149 2.767 1.000 9.537 110 CYS C N 1
ATOM 843 C CA . CYS A 1 110 ? -2.168 6.600 3.218 1.000 11.767 110 CYS C CA 1
ATOM 844 C C . CYS A 1 110 ? -3.235 5.530 3.049 1.000 12.324 110 CYS C C 1
ATOM 845 O O . CYS A 1 110 ? -4.342 5.726 3.560 1.000 14.613 110 CYS C O 1
ATOM 848 N N . LEU A 1 111 ? -2.908 4.351 2.521 1.000 10.060 111 LEU C N 1
ATOM 849 C CA . LEU A 1 111 ? -3.866 3.284 2.285 1.000 11.445 111 LEU C CA 1
ATOM 850 C C . LEU A 1 111 ? -3.406 1.982 2.955 1.000 12.000 111 LEU C C 1
ATOM 851 O O . LEU A 1 111 ? -3.806 0.875 2.588 1.000 14.335 111 LEU C O 1
ATOM 856 N N . LEU A 1 112 ? -2.667 2.106 4.054 1.000 11.983 112 LEU C N 1
ATOM 857 C CA . LEU A 1 112 ? -2.162 0.945 4.785 1.000 12.707 112 LEU C CA 1
ATOM 858 C C . LEU A 1 112 ? -3.034 0.533 5.978 1.000 13.112 112 LEU C C 1
ATOM 859 O O . LEU A 1 112 ? -2.574 -0.195 6.857 1.000 14.174 112 LEU C O 1
ATOM 864 N N . SER A 1 113 ? -4.317 0.911 6.043 1.000 16.604 113 SER C N 1
ATOM 865 C CA . SER A 1 113 ? -5.164 0.435 7.144 1.000 16.969 113 SER C CA 1
ATOM 866 C C . SER A 1 113 ? -5.039 -1.069 7.377 1.000 16.912 113 SER C C 1
ATOM 867 O O . SER A 1 113 ? -5.218 -1.844 6.448 1.000 17.766 113 SER C O 1
ATOM 870 N N . ASN A 1 114 ? -4.741 -1.461 8.625 1.000 14.334 114 ASN C N 1
ATOM 871 C CA . ASN A 1 114 ? -4.686 -2.854 9.077 1.000 17.105 114 ASN C CA 1
ATOM 872 C C . ASN A 1 114 ? -3.565 -3.656 8.440 1.000 14.345 114 ASN C C 1
ATOM 873 O O . ASN A 1 114 ? -3.580 -4.891 8.482 1.000 14.262 114 ASN C O 1
ATOM 878 N N . ARG A 1 115 ? -2.580 -2.968 7.851 1.000 11.639 115 ARG C N 1
ATOM 879 C CA . ARG A 1 115 ? -1.427 -3.635 7.260 1.000 10.909 115 ARG C CA 1
ATOM 880 C C . ARG A 1 115 ? -0.235 -3.411 8.182 1.000 10.703 115 ARG C C 1
ATOM 881 O O . ARG A 1 115 ? 0.001 -2.285 8.670 1.000 10.869 115 ARG C O 1
ATOM 889 N N . MET A 1 116 ? 0.515 -4.485 8.407 1.000 9.088 116 MET C N 1
ATOM 890 C CA . MET A 1 116 ? 1.715 -4.474 9.216 1.000 9.429 116 MET C CA 1
ATOM 891 C C . MET A 1 116 ? 1.423 -3.836 10.571 1.000 8.840 116 MET C C 1
ATOM 892 O O . MET A 1 116 ? 2.266 -3.149 11.140 1.000 8.502 116 MET C O 1
ATOM 897 N N . SER A 1 117 ? 0.278 -4.193 11.175 1.000 8.974 117 SER C N 1
ATOM 898 C CA . SER A 1 117 ? -0.067 -3.677 12.476 1.000 9.111 117 SER C CA 1
ATOM 899 C C . SER A 1 117 ? 0.909 -4.109 13.551 1.000 8.134 117 SER C C 1
ATOM 900 O O . SER A 1 117 ? 1.174 -5.295 13.722 1.000 8.322 117 SER C O 1
ATOM 903 N N . LYS A 1 118 ? 1.521 -3.142 14.219 1.000 7.483 118 LYS C N 1
ATOM 904 C CA . LYS A 1 118 ? 2.436 -3.411 15.313 1.000 7.846 118 LYS C CA 1
ATOM 905 C C . LYS A 1 118 ? 3.534 -4.365 14.860 1.000 8.344 118 LYS C C 1
ATOM 906 O O . LYS A 1 118 ? 4.026 -5.160 15.647 1.000 10.289 118 LYS C O 1
ATOM 912 N N . SER A 1 119 ? 4.014 -4.203 13.613 1.000 8.684 119 SER C N 1
ATOM 913 C CA . SER A 1 119 ? 5.065 -5.040 13.052 1.000 9.023 119 SER C CA 1
ATOM 914 C C . SER A 1 119 ? 6.448 -4.417 13.207 1.000 8.854 119 SER C C 1
ATOM 915 O O . SER A 1 119 ? 7.445 -5.047 12.877 1.000 10.445 119 SER C O 1
ATOM 918 N N . PHE A 1 120 ? 6.548 -3.142 13.527 1.000 7.119 120 PHE C N 1
ATOM 919 C CA . PHE A 1 120 ? 7.844 -2.442 13.603 1.000 7.819 120 PHE C CA 1
ATOM 920 C C . PHE A 1 120 ? 8.097 -1.934 15.013 1.000 7.405 120 PHE C C 1
ATOM 921 O O . PHE A 1 120 ? 7.145 -1.584 15.714 1.000 8.195 120 PHE C O 1
ATOM 929 N N . ASP A 1 121 ? 9.346 -1.905 15.466 1.000 7.776 121 ASP C N 1
ATOM 930 C CA . ASP A 1 121 ? 9.689 -1.248 16.727 1.000 7.778 121 ASP C CA 1
ATOM 931 C C . ASP A 1 121 ? 9.470 0.265 16.666 1.000 8.092 121 ASP C C 1
ATOM 932 O O . ASP A 1 121 ? 8.904 0.876 17.572 1.000 9.157 121 ASP C O 1
ATOM 937 N N . THR A 1 122 ? 10.018 0.835 15.594 1.000 7.451 122 THR C N 1
ATOM 938 C CA . THR A 1 122 ? 10.187 2.269 15.444 1.000 7.030 122 THR C CA 1
ATOM 939 C C . THR A 1 122 ? 9.737 2.633 14.045 1.000 6.947 122 THR C C 1
ATOM 940 O O . THR A 1 122 ? 10.131 1.948 13.092 1.000 7.412 122 THR C O 1
ATOM 944 N N . VAL A 1 123 ? 9.076 3.799 13.881 1.000 6.851 123 VAL C N 1
ATOM 945 C CA . VAL A 1 123 ? 8.811 4.356 12.557 1.000 7.329 123 VAL C CA 1
ATOM 946 C C . VAL A 1 123 ? 9.414 5.758 12.546 1.000 8.344 123 VAL C C 1
ATOM 947 O O . VAL A 1 123 ? 9.308 6.520 13.534 1.000 9.054 123 VAL C O 1
ATOM 951 N N . ILE A 1 124 ? 10.087 6.105 11.440 1.000 7.931 124 ILE C N 1
ATOM 952 C CA . ILE A 1 124 ? 10.692 7.412 11.260 1.000 8.576 124 ILE C CA 1
ATOM 953 C C . ILE A 1 124 ? 10.200 7.939 9.915 1.000 8.418 124 ILE C C 1
ATOM 954 O O . ILE A 1 124 ? 9.811 7.167 9.031 1.000 9.555 124 ILE C O 1
ATOM 959 N N . MET A 1 125 ? 10.088 9.280 9.770 1.000 8.040 125 MET C N 1
ATOM 960 C CA . MET A 1 125 ? 9.590 9.839 8.531 1.000 7.980 125 MET C CA 1
ATOM 961 C C . MET A 1 125 ? 9.828 11.355 8.471 1.000 8.166 125 MET C C 1
ATOM 962 O O . MET A 1 125 ? 9.804 12.036 9.474 1.000 8.896 125 MET C O 1
ATOM 967 N N . ASN A 1 126 ? 9.926 11.815 7.231 1.000 7.787 126 ASN C N 1
ATOM 968 C CA . ASN A 1 126 ? 9.901 13.229 6.857 1.000 8.439 126 ASN C CA 1
ATOM 969 C C . ASN A 1 126 ? 8.768 13.356 5.849 1.000 8.226 126 ASN C C 1
ATOM 970 O O . ASN A 1 126 ? 8.984 13.344 4.622 1.000 8.385 126 ASN C O 1
ATOM 975 N N . PRO A 1 127 ? 7.494 13.397 6.305 1.000 8.662 127 PRO C N 1
ATOM 976 C CA . PRO A 1 127 ? 6.376 13.275 5.379 1.000 9.263 127 PRO C CA 1
ATOM 977 C C . PRO A 1 127 ? 6.090 14.515 4.549 1.000 8.638 127 PRO C C 1
ATOM 978 O O . PRO A 1 127 ? 6.436 15.648 4.915 1.000 9.171 127 PRO C O 1
ATOM 982 N N . PRO A 1 128 ? 5.338 14.341 3.450 1.000 9.022 128 PRO C N 1
ATOM 983 C CA . PRO A 1 128 ? 4.720 15.462 2.734 1.000 9.458 128 PRO C CA 1
ATOM 984 C C . PRO A 1 128 ? 3.684 16.165 3.601 1.000 9.790 128 PRO C C 1
ATOM 985 O O . PRO A 1 128 ? 3.150 15.601 4.543 1.000 10.079 128 PRO C O 1
ATOM 989 N N . PHE A 1 129 ? 3.406 17.445 3.244 1.000 10.023 129 PHE C N 1
ATOM 990 C CA . PHE A 1 129 ? 2.461 18.297 3.962 1.000 11.307 129 PHE C CA 1
ATOM 991 C C . PHE A 1 129 ? 1.190 18.669 3.211 1.000 11.932 129 PHE C C 1
ATOM 992 O O . PHE A 1 129 ? 0.263 19.207 3.819 1.000 13.754 129 PHE C O 1
ATOM 1000 N N . GLY A 1 130 ? 1.106 18.354 1.941 1.000 10.675 130 GLY C N 1
ATOM 1001 C CA . GLY A 1 130 ? -0.029 18.745 1.111 1.000 10.865 130 GLY C CA 1
ATOM 1002 C C . GLY A 1 130 ? -1.363 18.275 1.690 1.000 11.552 130 GLY C C 1
ATOM 1003 O O . GLY A 1 130 ? -1.448 17.179 2.249 1.000 12.504 130 GLY C O 1
ATOM 1004 N N . THR A 1 131 ? -2.437 19.011 1.436 1.000 11.257 131 THR C N 1
ATOM 1005 C CA . THR A 1 131 ? -3.771 18.621 1.842 1.000 11.639 131 THR C CA 1
ATOM 1006 C C . THR A 1 131 ? -4.180 17.342 1.115 1.000 13.830 131 THR C C 1
ATOM 1007 O O . THR A 1 131 ? -4.095 17.279 -0.107 1.000 15.346 131 THR C O 1
ATOM 1011 N N . LYS A 1 132 ? -4.653 16.329 1.841 1.000 13.168 132 LYS C N 1
ATOM 1012 C CA . LYS A 1 132 ? -5.171 15.092 1.266 1.000 14.242 132 LYS C CA 1
ATOM 1013 C C . LYS A 1 132 ? -6.448 14.778 2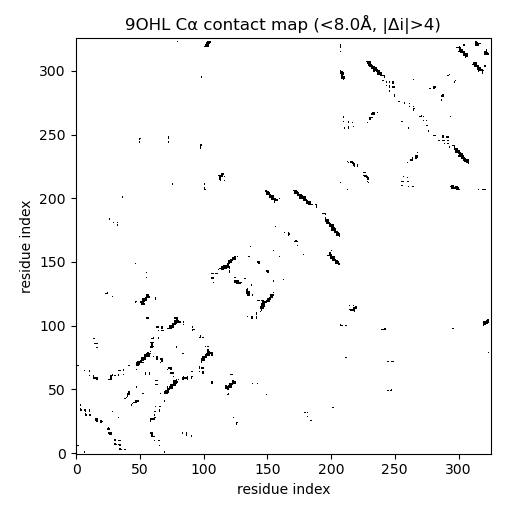.021 1.000 13.394 132 LYS C C 1
ATOM 1014 O O . LYS A 1 132 ? -6.478 14.643 3.227 1.000 13.567 132 LYS C O 1
ATOM 1020 N N . ASN A 1 133 ? -7.564 14.804 1.297 1.000 14.265 133 ASN C N 1
ATOM 1021 C CA . ASN A 1 133 ? -8.881 14.663 1.928 1.000 18.286 133 ASN C CA 1
ATOM 1022 C C . ASN A 1 133 ? -9.075 15.502 3.203 1.000 20.403 133 ASN C C 1
ATOM 1023 O O . ASN A 1 133 ? -9.298 14.974 4.289 1.000 24.056 133 ASN C O 1
ATOM 1028 N N . ASN A 1 134 ? -8.963 16.791 3.107 1.000 20.975 134 ASN C N 1
ATOM 1029 C CA . ASN A 1 134 ? -9.238 17.703 4.217 1.000 16.359 134 ASN C CA 1
ATOM 1030 C C . ASN A 1 134 ? -8.177 17.780 5.321 1.000 18.026 134 ASN C C 1
ATOM 1031 O O . ASN A 1 134 ? -8.281 18.657 6.173 1.000 21.783 134 ASN C O 1
ATOM 1036 N N . LYS A 1 135 ? -7.119 16.962 5.306 1.000 14.800 135 LYS C N 1
ATOM 1037 C CA . LYS A 1 135 ? -6.107 17.067 6.357 1.000 16.382 135 LYS C CA 1
ATOM 1038 C C . LYS A 1 135 ? -4.726 17.008 5.710 1.000 13.007 135 LYS C C 1
ATOM 1039 O O . LYS A 1 135 ? -4.567 16.622 4.553 1.000 12.445 135 LYS C O 1
ATOM 1045 N N . GLY A 1 136 ? -3.698 17.371 6.483 1.000 11.867 136 GLY C N 1
ATOM 1046 C CA . GLY A 1 136 ? -2.334 17.272 5.992 1.000 11.340 136 GLY C CA 1
ATOM 1047 C C . GLY A 1 136 ? -1.966 15.823 5.695 1.000 10.317 136 GLY C C 1
ATOM 1048 O O . GLY A 1 136 ? -2.328 14.922 6.448 1.000 10.422 136 GLY C O 1
ATOM 1049 N N . THR A 1 137 ? -1.250 15.612 4.572 1.000 8.508 137 THR C N 1
ATOM 1050 C CA . THR A 1 137 ? -0.760 14.271 4.277 1.000 8.676 137 THR C CA 1
ATOM 1051 C C . THR A 1 137 ? 0.054 13.755 5.457 1.000 8.434 137 THR C C 1
ATOM 1052 O O . THR A 1 137 ? 0.062 12.544 5.717 1.000 8.361 137 THR C O 1
ATOM 1056 N N . ASP A 1 138 ? 0.768 14.612 6.148 1.000 8.526 138 ASP C N 1
ATOM 1057 C CA . ASP A 1 138 ? 1.589 14.236 7.304 1.000 8.649 138 ASP C CA 1
ATOM 1058 C C . ASP A 1 138 ? 0.741 13.604 8.407 1.000 8.758 138 ASP C C 1
ATOM 1059 O O . ASP A 1 138 ? 1.253 12.751 9.143 1.000 8.899 138 ASP C O 1
ATOM 1064 N N . MET A 1 139 ? -0.521 14.028 8.556 1.000 8.378 139 MET C N 1
ATOM 1065 C CA . MET A 1 139 ? -1.419 13.452 9.551 1.000 8.758 139 MET C CA 1
ATOM 1066 C C . MET A 1 139 ? -1.896 12.052 9.133 1.000 8.275 139 MET C C 1
ATOM 1067 O O . MET A 1 139 ? -2.132 11.196 9.985 1.000 9.597 139 MET C O 1
ATOM 1072 N N . ALA A 1 140 ? -2.098 11.823 7.821 1.000 8.570 140 ALA C N 1
ATOM 1073 C CA . ALA A 1 140 ? -2.390 10.490 7.342 1.000 8.083 140 ALA C CA 1
ATOM 1074 C C . ALA A 1 140 ? -1.185 9.597 7.609 1.000 7.970 140 ALA C C 1
ATOM 1075 O O . ALA A 1 140 ? -1.324 8.426 7.979 1.000 9.441 140 ALA C O 1
ATOM 1077 N N . PHE A 1 141 ? 0.011 10.076 7.278 1.000 7.318 141 PHE C N 1
ATOM 1078 C CA . PHE A 1 141 ? 1.234 9.298 7.538 1.000 7.077 141 PHE C CA 1
ATOM 1079 C C . PHE A 1 141 ? 1.344 8.968 9.025 1.000 7.527 141 PHE C C 1
ATOM 1080 O O . PHE A 1 141 ? 1.723 7.838 9.371 1.000 8.115 141 PHE C O 1
ATOM 1088 N N . LEU A 1 142 ? 0.965 9.905 9.893 1.000 8.332 142 LEU C N 1
ATOM 1089 C CA . LEU A 1 142 ? 1.055 9.701 11.334 1.000 7.841 142 LEU C CA 1
ATOM 1090 C C . LEU A 1 142 ? 0.110 8.593 11.801 1.000 9.181 142 LEU C C 1
ATOM 1091 O O . LEU A 1 142 ? 0.516 7.753 12.600 1.000 9.093 142 LEU C O 1
ATOM 1096 N N . LYS A 1 143 ? -1.086 8.604 11.262 1.000 8.672 143 LYS C N 1
ATOM 1097 C CA . LYS A 1 143 ? -2.051 7.604 11.653 1.000 9.980 143 LYS C CA 1
ATOM 1098 C C . LYS A 1 143 ? -1.483 6.233 11.304 1.000 9.490 143 LYS C C 1
ATOM 1099 O O . LYS A 1 143 ? -1.518 5.289 12.109 1.000 9.973 143 LYS C O 1
ATOM 1105 N N . THR A 1 144 ? -0.946 6.105 10.076 1.000 8.397 144 THR C N 1
ATOM 1106 C CA . THR A 1 144 ? -0.375 4.832 9.664 1.000 7.697 144 THR C CA 1
ATOM 1107 C C . THR A 1 144 ? 0.807 4.470 10.568 1.000 7.766 144 THR C C 1
ATOM 1108 O O . THR A 1 144 ? 0.978 3.309 10.985 1.000 8.311 144 THR C O 1
ATOM 1112 N N . ALA A 1 145 ? 1.693 5.439 10.809 1.000 6.935 145 ALA C N 1
ATOM 1113 C CA . ALA A 1 145 ? 2.897 5.174 11.591 1.000 7.063 145 ALA C CA 1
ATOM 1114 C C . ALA A 1 145 ? 2.550 4.637 12.976 1.000 7.360 145 ALA C C 1
ATOM 1115 O O . ALA A 1 145 ? 3.225 3.702 13.462 1.000 7.404 145 ALA C O 1
ATOM 1117 N N . LEU A 1 146 ? 1.571 5.221 13.625 1.000 7.995 146 LEU C N 1
ATOM 1118 C CA . LEU A 1 146 ? 1.203 4.810 14.969 1.000 7.693 146 LEU C CA 1
ATOM 1119 C C . LEU A 1 146 ? 0.609 3.402 14.961 1.000 8.832 146 LEU C C 1
ATOM 1120 O O . LEU A 1 146 ? 0.819 2.685 15.943 1.000 9.790 146 LEU C O 1
ATOM 1125 N N . GLU A 1 147 ? -0.073 3.036 13.895 1.000 8.635 147 GLU C N 1
ATOM 1126 C CA . GLU A 1 147 ? -0.617 1.675 13.793 1.000 9.427 147 GLU C CA 1
ATOM 1127 C C . GLU A 1 147 ? 0.487 0.632 13.597 1.000 8.887 147 GLU C C 1
ATOM 1128 O O . GLU A 1 147 ? 0.397 -0.520 14.096 1.000 8.662 147 GLU C O 1
ATOM 1134 N N . MET A 1 148 ? 1.567 1.029 12.897 1.000 7.510 148 MET C N 1
ATOM 1135 C CA . MET A 1 148 ? 2.661 0.140 12.542 1.000 7.116 148 MET C CA 1
ATOM 1136 C C . MET A 1 148 ? 3.663 -0.013 13.670 1.000 7.441 148 MET C C 1
ATOM 1137 O O . MET A 1 148 ? 4.330 -1.051 13.754 1.000 7.051 148 MET C O 1
ATOM 1142 N N . ALA A 1 149 ? 3.843 1.026 14.477 1.000 7.522 149 ALA C N 1
ATOM 1143 C CA . ALA A 1 149 ? 4.915 1.052 15.458 1.000 7.761 149 ALA C CA 1
ATOM 1144 C C . ALA A 1 149 ? 4.487 0.525 16.819 1.000 8.325 149 ALA C C 1
ATOM 1145 O O . ALA A 1 149 ? 3.436 0.905 17.335 1.000 9.280 149 ALA C O 1
ATOM 1147 N N . ARG A 1 150 ? 5.364 -0.264 17.404 1.000 8.037 150 ARG C N 1
ATOM 1148 C CA . ARG A 1 150 ? 5.164 -0.778 18.759 1.000 9.671 150 ARG C CA 1
ATOM 1149 C C . ARG A 1 150 ? 5.602 0.212 19.829 1.000 9.194 150 ARG C C 1
ATOM 1150 O O . ARG A 1 150 ? 4.911 0.319 20.880 1.000 9.789 150 ARG C O 1
ATOM 1158 N N . THR A 1 151 ? 6.727 0.883 19.609 1.000 8.927 151 THR C N 1
ATOM 1159 C CA . THR A 1 151 ? 7.422 1.618 20.670 1.000 8.864 151 THR C CA 1
ATOM 1160 C C . THR A 1 151 ? 7.395 3.123 20.414 1.000 9.144 151 THR C C 1
ATOM 1161 O O . THR A 1 151 ? 7.070 3.888 21.301 1.000 11.093 151 THR C O 1
ATOM 1165 N N . ALA A 1 152 ? 7.806 3.550 19.210 1.000 8.331 152 ALA C N 1
ATOM 1166 C CA . ALA A 1 152 ? 7.946 4.989 18.995 1.000 8.673 152 ALA C CA 1
ATOM 1167 C C . ALA A 1 152 ? 7.833 5.355 17.521 1.000 8.733 152 ALA C C 1
ATOM 1168 O O . ALA A 1 152 ? 8.240 4.595 16.676 1.000 8.765 152 ALA C O 1
ATOM 1170 N N . VAL A 1 153 ? 7.326 6.568 17.279 1.000 7.672 153 VAL C N 1
ATOM 1171 C CA . VAL A 1 153 ? 7.297 7.238 15.983 1.000 7.701 153 VAL C CA 1
ATOM 1172 C C . VAL A 1 153 ? 8.045 8.548 16.107 1.000 7.942 153 VAL C C 1
ATOM 1173 O O . VAL A 1 153 ? 7.791 9.348 17.031 1.000 9.013 153 VAL C O 1
ATOM 1177 N N . TYR A 1 154 ? 8.951 8.804 15.177 1.000 7.356 154 TYR C N 1
ATOM 1178 C CA . TYR A 1 154 ? 9.660 10.085 15.077 1.000 7.387 154 TYR C CA 1
ATOM 1179 C C . TYR A 1 154 ? 9.309 10.725 13.743 1.000 7.763 154 TYR C C 1
ATOM 1180 O O . TYR A 1 154 ? 9.501 10.114 12.695 1.000 7.868 154 TYR C O 1
ATOM 1189 N N . SER A 1 155 ? 8.878 12.002 13.759 1.000 8.361 155 SER C N 1
ATOM 1190 C CA . SER A 1 155 ? 8.393 12.650 12.556 1.000 7.866 155 SER C CA 1
ATOM 1191 C C . SER A 1 155 ? 8.588 14.156 12.628 1.000 8.468 155 SER C C 1
ATOM 1192 O O . SER A 1 155 ? 8.815 14.725 13.682 1.000 10.832 155 SER C O 1
ATOM 1195 N N . LEU A 1 156 ? 8.600 14.739 11.449 1.000 8.012 156 LEU C N 1
ATOM 1196 C CA . LEU A 1 156 ? 8.772 16.189 11.276 1.000 7.971 156 LEU C CA 1
ATOM 1197 C C . LEU A 1 156 ? 7.428 16.745 10.823 1.000 9.033 156 LEU C C 1
ATOM 1198 O O . LEU A 1 156 ? 6.940 16.365 9.747 1.000 9.435 156 LEU C O 1
ATOM 1203 N N . HIS A 1 157 ? 6.883 17.711 11.593 1.000 9.432 157 HIS C N 1
ATOM 1204 C CA . HIS A 1 157 ? 5.630 18.373 11.291 1.000 9.948 157 HIS C CA 1
ATOM 1205 C C . HIS A 1 157 ? 5.874 19.880 11.286 1.000 10.000 157 HIS C C 1
ATOM 1206 O O . HIS A 1 157 ? 6.713 20.351 12.022 1.000 12.157 157 HIS C O 1
ATOM 1213 N N . LYS A 1 158 ? 5.084 20.597 10.487 1.000 10.613 158 LYS C N 1
ATOM 1214 C CA . LYS A 1 158 ? 5.229 22.063 10.513 1.000 11.484 158 LYS C CA 1
ATOM 1215 C C . LYS A 1 158 ? 5.002 22.569 11.938 1.000 11.982 158 LYS C C 1
ATOM 1216 O O . LYS A 1 158 ? 3.986 22.231 12.558 1.000 12.490 158 LYS C O 1
ATOM 1222 N N . SER A 1 159 ? 5.839 23.499 12.406 1.000 11.984 159 SER C N 1
ATOM 1223 C CA . SER A 1 159 ? 5.687 24.051 13.737 1.000 12.417 159 SER C CA 1
ATOM 1224 C C . SER A 1 159 ? 4.380 24.852 13.846 1.000 14.539 159 SER C C 1
ATOM 1225 O O . SER A 1 159 ? 3.801 24.886 14.918 1.000 15.613 159 SER C O 1
ATOM 1228 N N . SER A 1 160 ? 3.882 25.350 12.708 1.000 15.866 160 SER C N 1
ATOM 1229 C CA . SER A 1 160 ? 2.632 26.094 12.628 1.000 17.841 160 SER C CA 1
ATOM 1230 C C . SER A 1 160 ? 1.416 25.219 12.895 1.000 16.779 160 SER C C 1
ATOM 1231 O O . SER A 1 160 ? 0.320 25.736 13.165 1.000 19.182 160 SER C O 1
ATOM 1234 N N . THR A 1 161 ? 1.576 23.892 12.837 1.000 14.713 161 THR C N 1
ATOM 1235 C CA . THR A 1 161 ? 0.477 22.966 13.060 1.000 15.545 161 THR C CA 1
ATOM 1236 C C . THR A 1 161 ? 0.559 22.298 14.439 1.000 13.739 161 THR C C 1
ATOM 1237 O O . THR A 1 161 ? -0.204 21.370 14.710 1.000 15.167 161 THR C O 1
ATOM 1241 N N . ARG A 1 162 ? 1.460 22.757 15.292 1.000 14.182 162 ARG C N 1
ATOM 1242 C CA . ARG A 1 162 ? 1.785 22.098 16.559 1.000 13.128 162 ARG C CA 1
ATOM 1243 C C . ARG A 1 162 ? 0.533 21.817 17.404 1.000 13.915 162 ARG C C 1
ATOM 1244 O O . ARG A 1 162 ? 0.306 20.707 17.895 1.000 13.592 162 ARG C O 1
ATOM 1252 N N . GLU A 1 163 ? -0.304 22.836 17.574 1.000 16.398 163 GLU C N 1
ATOM 1253 C CA . GLU A 1 163 ? -1.461 22.672 18.433 1.000 16.588 163 GLU C CA 1
ATOM 1254 C C . GLU A 1 163 ? -2.366 21.588 17.885 1.000 15.261 163 GLU C C 1
ATOM 1255 O O . GLU A 1 163 ? -2.966 20.870 18.675 1.000 15.152 163 GLU C O 1
ATOM 1261 N N . HIS A 1 164 ? -2.529 21.518 16.559 1.000 14.522 164 HIS C N 1
ATOM 1262 C CA . HIS A 1 164 ? -3.380 20.507 15.954 1.000 13.114 164 HIS C CA 1
ATOM 1263 C C . HIS A 1 164 ? -2.807 19.118 16.239 1.000 12.363 164 HIS C C 1
ATOM 1264 O O . HIS A 1 164 ? -3.534 18.160 16.569 1.000 12.511 164 HIS C O 1
ATOM 1271 N N . VAL A 1 165 ? -1.497 18.968 16.053 1.000 12.067 165 VAL C N 1
ATOM 1272 C CA . VAL A 1 165 ? -0.872 17.677 16.313 1.000 11.512 165 VAL C CA 1
ATOM 1273 C C . VAL A 1 165 ? -1.085 17.277 17.777 1.000 12.021 165 VAL C C 1
ATOM 1274 O O . VAL A 1 165 ? -1.358 16.105 18.064 1.000 11.448 165 VAL C O 1
ATOM 1278 N N . GLN A 1 166 ? -0.887 18.227 18.698 1.000 11.866 166 GLN C N 1
ATOM 1279 C CA . GLN A 1 166 ? -1.066 17.981 20.129 1.000 12.605 166 GLN C CA 1
ATOM 1280 C C . GLN A 1 166 ? -2.505 17.531 20.440 1.000 13.214 166 GLN C C 1
ATOM 1281 O O . GLN A 1 166 ? -2.736 16.592 21.213 1.000 14.478 166 GLN C O 1
ATOM 1287 N N . LYS A 1 167 ? -3.473 18.148 19.762 1.000 13.105 167 LYS C N 1
ATOM 1288 C CA . LYS A 1 167 ? -4.877 17.812 19.969 1.000 14.094 167 LYS C CA 1
ATOM 1289 C C . LYS A 1 167 ? -5.176 16.402 19.479 1.000 14.906 167 LYS C C 1
ATOM 1290 O O . LYS A 1 167 ? -5.855 15.624 20.151 1.000 15.347 167 LYS C O 1
ATOM 1296 N N . LYS A 1 168 ? -4.670 16.042 18.298 1.000 13.610 168 LYS C N 1
ATOM 1297 C CA . LYS A 1 168 ? -4.895 14.688 17.820 1.000 13.482 168 LYS C CA 1
ATOM 1298 C C . LYS A 1 168 ? -4.218 13.624 18.676 1.000 14.628 168 LYS C C 1
ATOM 1299 O O . LYS A 1 168 ? -4.816 12.579 18.960 1.000 14.283 168 LYS C O 1
ATOM 1305 N N . ALA A 1 169 ? -3.024 13.917 19.191 1.000 13.585 169 ALA C N 1
ATOM 1306 C CA . ALA A 1 169 ? -2.341 12.970 20.061 1.000 12.976 169 ALA C CA 1
ATOM 1307 C C . ALA A 1 169 ? -3.177 12.727 21.320 1.000 13.392 169 ALA C C 1
ATOM 1308 O O . ALA A 1 169 ? -3.292 11.582 21.759 1.000 13.989 169 ALA C O 1
ATOM 1310 N N . ALA A 1 170 ? -3.769 13.785 21.851 1.000 14.074 170 ALA C N 1
ATOM 1311 C CA . ALA A 1 170 ? -4.592 13.645 23.054 1.00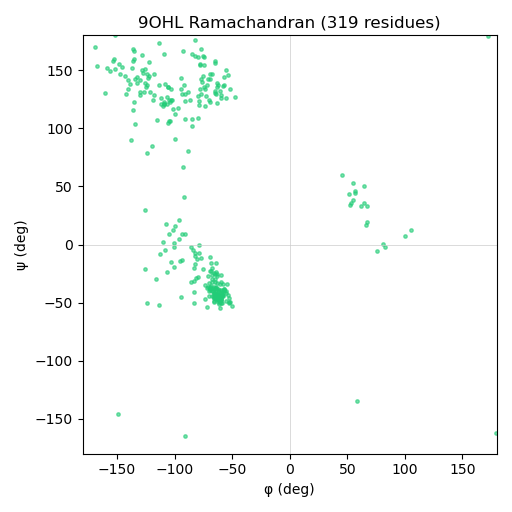0 15.466 170 ALA C CA 1
ATOM 1312 C C . ALA A 1 170 ? -5.830 12.811 22.760 1.000 16.126 170 ALA C C 1
ATOM 1313 O O . ALA A 1 170 ? -6.157 11.934 23.559 1.000 18.345 170 ALA C O 1
ATOM 1315 N N . GLU A 1 171 ? -6.508 13.064 21.639 1.000 14.926 171 GLU C N 1
ATOM 1316 C CA . GLU A 1 171 ? -7.665 12.294 21.212 1.000 15.359 171 GLU C CA 1
ATOM 1317 C C . GLU A 1 171 ? -7.308 10.813 21.070 1.000 15.264 171 GLU C C 1
ATOM 1318 O O . GLU A 1 171 ? -8.150 9.958 21.349 1.000 16.500 171 GLU C O 1
ATOM 1324 N N . TRP A 1 172 ? -6.100 10.535 20.544 1.000 14.408 172 TRP C N 1
ATOM 1325 C CA . TRP A 1 172 ? -5.639 9.170 20.283 1.000 16.173 172 TRP C CA 1
ATOM 1326 C C . TRP A 1 172 ? -5.028 8.483 21.515 1.000 15.885 172 TRP C C 1
ATOM 1327 O O . TRP A 1 172 ? -4.645 7.316 21.421 1.000 17.975 172 TRP C O 1
ATOM 1338 N N . LYS A 1 173 ? -4.882 9.191 22.628 1.000 15.841 173 LYS C N 1
ATOM 1339 C CA . LYS A 1 173 ? -4.212 8.719 23.827 1.000 18.367 173 LYS C CA 1
ATOM 1340 C C . LYS A 1 173 ? -2.781 8.291 23.526 1.000 18.081 173 LYS C C 1
ATOM 1341 O O . LYS A 1 173 ? -2.323 7.240 24.011 1.000 21.289 173 LYS C O 1
ATOM 1347 N N . ILE A 1 174 ? -2.091 9.124 22.744 1.000 15.579 174 ILE C N 1
ATOM 1348 C CA . ILE A 1 174 ? -0.676 8.974 22.386 1.000 17.077 174 ILE C CA 1
ATOM 1349 C C . ILE A 1 174 ? 0.138 9.989 23.162 1.000 15.778 174 ILE C C 1
ATOM 1350 O O . ILE A 1 174 ? -0.287 11.135 23.249 1.000 18.828 174 ILE C O 1
ATOM 1355 N N . LYS A 1 175 ? 1.275 9.587 23.725 1.000 13.853 175 LYS C N 1
ATOM 1356 C CA . LYS A 1 175 ? 2.178 10.521 24.347 1.000 15.188 175 LYS C CA 1
ATOM 1357 C C . LYS A 1 175 ? 2.929 11.256 23.246 1.000 13.147 175 LYS C C 1
ATOM 1358 O O . LYS A 1 175 ? 3.324 10.655 22.228 1.000 12.829 175 LYS C O 1
ATOM 1364 N N . ILE A 1 176 ? 3.111 12.564 23.447 1.000 11.350 176 ILE C N 1
ATOM 1365 C CA . ILE A 1 176 ? 3.720 13.430 22.462 1.000 12.890 176 ILE C CA 1
ATOM 1366 C C . ILE A 1 176 ? 4.817 14.233 23.144 1.000 13.703 176 ILE C C 1
ATOM 1367 O O . ILE A 1 176 ? 4.579 14.823 24.203 1.000 16.180 176 ILE C O 1
ATOM 1372 N N . ASP A 1 177 ? 6.008 14.278 22.558 1.000 11.826 177 ASP C N 1
ATOM 1373 C CA . ASP A 1 177 ? 7.054 15.165 23.054 1.000 13.051 177 ASP C CA 1
ATOM 1374 C C . ASP A 1 177 ? 7.729 15.871 21.899 1.000 11.277 177 ASP C C 1
ATOM 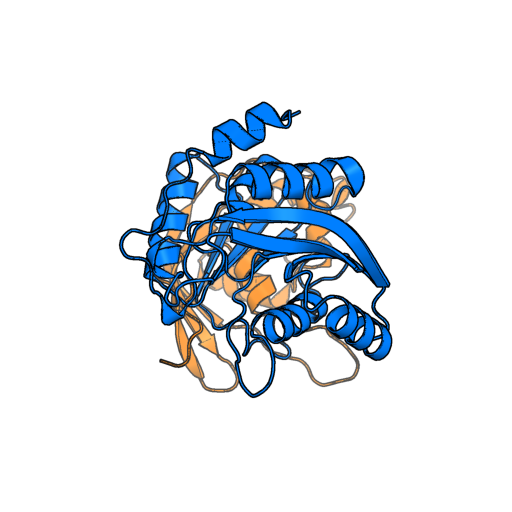1375 O O . ASP A 1 177 ? 8.228 15.243 20.957 1.000 11.670 177 ASP C O 1
ATOM 1380 N N . ILE A 1 178 ? 7.696 17.200 21.949 1.000 11.396 178 ILE C N 1
ATOM 1381 C CA . ILE A 1 178 ? 8.363 18.035 20.957 1.000 12.302 178 ILE C CA 1
ATOM 1382 C C . ILE A 1 178 ? 9.841 18.102 21.311 1.000 11.888 178 ILE C C 1
ATOM 1383 O O . ILE A 1 178 ? 10.196 18.684 22.355 1.000 12.665 178 ILE C O 1
ATOM 1388 N N . ILE A 1 179 ? 10.745 17.461 20.543 1.000 11.584 179 ILE C N 1
ATOM 1389 C CA . ILE A 1 179 ? 12.111 17.305 21.009 1.000 13.880 179 ILE C CA 1
ATOM 1390 C C . ILE A 1 179 ? 13.040 18.341 20.360 1.000 13.835 179 ILE C C 1
ATOM 1391 O O . ILE A 1 179 ? 14.094 18.616 20.943 1.000 15.954 179 ILE C O 1
ATOM 1396 N N . ALA A 1 180 ? 12.682 18.969 19.233 1.000 12.109 180 ALA C N 1
ATOM 1397 C CA . ALA A 1 180 ? 13.512 20.021 18.655 1.000 11.651 180 ALA C CA 1
ATOM 1398 C C . ALA A 1 180 ? 12.670 20.903 17.731 1.000 12.017 180 ALA C C 1
ATOM 1399 O O . ALA A 1 180 ? 11.727 20.419 17.132 1.000 12.173 180 ALA C O 1
ATOM 1401 N N . GLU A 1 181 ? 13.073 22.179 17.588 1.000 13.886 181 GLU C N 1
ATOM 1402 C CA . GLU A 1 181 ? 12.560 23.097 16.588 1.000 14.359 181 GLU C CA 1
ATOM 1403 C C . GLU A 1 181 ? 13.652 23.327 15.565 1.000 15.748 181 GLU C C 1
ATOM 1404 O O . GLU A 1 181 ? 14.765 23.658 15.945 1.000 17.000 181 GLU C O 1
ATOM 1410 N N . LEU A 1 182 ? 13.347 23.002 14.313 1.000 14.293 182 LEU C N 1
ATOM 1411 C CA . LEU A 1 182 ? 14.338 22.957 13.251 1.000 15.218 182 LEU C CA 1
ATOM 1412 C C . LEU A 1 182 ? 13.830 23.780 12.095 1.000 14.789 182 LEU C C 1
ATOM 1413 O O . LEU A 1 182 ? 12.660 24.147 11.999 1.000 14.276 182 LEU C O 1
ATOM 1418 N N . ARG A 1 183 ? 14.786 24.118 11.217 1.000 15.588 183 ARG C N 1
ATOM 1419 C CA . ARG A 1 183 ? 14.490 24.822 9.988 1.000 16.615 183 ARG C CA 1
ATOM 1420 C C . ARG A 1 183 ? 15.365 24.227 8.892 1.000 13.352 183 ARG C C 1
ATOM 1421 O O . ARG A 1 183 ? 16.524 23.888 9.113 1.000 15.889 183 ARG C O 1
ATOM 1429 N N . TYR A 1 184 ? 14.779 24.107 7.714 1.000 11.370 184 TYR C N 1
ATOM 1430 C CA . TYR A 1 184 ? 15.547 23.730 6.539 1.000 11.306 184 TYR C CA 1
ATOM 1431 C C . TYR A 1 184 ? 14.914 24.269 5.272 1.000 12.127 184 TYR C C 1
ATOM 1432 O O . TYR A 1 184 ? 13.754 24.605 5.245 1.000 12.214 184 TYR C O 1
ATOM 1441 N N . ASP A 1 185 ? 15.724 24.350 4.220 1.000 13.057 185 ASP C N 1
ATOM 1442 C CA . ASP A 1 185 ? 15.314 24.917 2.950 1.000 13.197 185 ASP C CA 1
ATOM 1443 C C . ASP A 1 185 ? 14.473 23.942 2.153 1.000 13.219 185 ASP C C 1
ATOM 1444 O O . ASP A 1 185 ? 14.765 22.753 2.019 1.000 11.786 185 ASP C O 1
ATOM 1449 N N . LEU A 1 186 ? 13.381 24.453 1.620 1.000 13.498 186 LEU C N 1
ATOM 1450 C CA . LEU A 1 186 ? 12.597 23.748 0.614 1.000 13.582 186 LEU C CA 1
ATOM 1451 C C . LEU A 1 186 ? 13.258 23.983 -0.737 1.000 14.253 186 LEU C C 1
ATOM 1452 O O . LEU A 1 186 ? 14.003 24.952 -0.922 1.000 15.341 186 LEU C O 1
ATOM 1457 N N . PRO A 1 187 ? 12.956 23.164 -1.759 1.000 13.445 187 PRO C N 1
ATOM 1458 C CA . PRO A 1 187 ? 13.467 23.421 -3.100 1.000 14.255 187 PRO C CA 1
ATOM 1459 C C . PRO A 1 187 ? 13.053 24.807 -3.576 1.000 15.745 187 PRO C C 1
ATOM 1460 O O . PRO A 1 187 ? 11.988 25.291 -3.241 1.000 15.045 187 PRO C O 1
ATOM 1464 N N . ALA A 1 188 ? 13.930 25.484 -4.327 1.000 17.167 188 ALA C N 1
ATOM 1465 C CA . ALA A 1 188 ? 13.700 26.879 -4.696 1.000 19.381 188 ALA C CA 1
ATOM 1466 C C . ALA A 1 188 ? 12.388 27.047 -5.456 1.000 20.327 188 ALA C C 1
ATOM 1467 O O . ALA A 1 188 ? 11.749 28.110 -5.426 1.000 22.254 188 ALA C O 1
ATOM 1469 N N . SER A 1 189 ? 12.080 26.021 -6.241 1.000 19.816 189 SER C N 1
ATOM 1470 C CA . SER A 1 189 ? 10.888 26.004 -7.066 1.000 23.018 189 SER C CA 1
ATOM 1471 C C . SER A 1 189 ? 9.602 26.022 -6.237 1.000 20.361 189 SER C C 1
ATOM 1472 O O . SER A 1 189 ? 8.542 26.309 -6.798 1.000 22.440 189 SER C O 1
ATOM 1475 N N . TYR A 1 190 ? 9.675 25.728 -4.929 1.000 16.628 190 TYR C N 1
ATOM 1476 C CA . TYR A 1 190 ? 8.496 25.741 -4.078 1.000 15.079 190 TYR C CA 1
ATOM 1477 C C . TYR A 1 190 ? 8.055 27.171 -3.695 1.000 15.856 190 TYR C C 1
ATOM 1478 O O . TYR A 1 190 ? 6.970 27.338 -3.150 1.000 17.668 190 TYR C O 1
ATOM 1487 N N . LYS A 1 191 ? 8.897 28.174 -3.969 1.000 16.628 191 LYS C N 1
ATOM 1488 C CA . LYS A 1 191 ? 8.651 29.552 -3.540 1.000 19.580 191 LYS C CA 1
ATOM 1489 C C . LYS A 1 191 ? 7.832 30.305 -4.593 1.000 21.186 191 LYS C C 1
ATOM 1490 O O . LYS A 1 191 ? 8.363 31.116 -5.356 1.000 24.965 191 LYS C O 1
ATOM 1496 N N . PHE A 1 192 ? 6.510 30.099 -4.603 1.000 18.427 192 PHE C N 1
ATOM 1497 C CA . PHE A 1 192 ? 5.691 30.483 -5.755 1.000 18.206 192 PHE C CA 1
ATOM 1498 C C . PHE A 1 192 ? 4.955 31.815 -5.542 1.000 21.427 192 PHE C C 1
ATOM 1499 O O . PHE A 1 192 ? 4.193 32.223 -6.418 1.000 27.674 192 PHE C O 1
ATOM 1507 N N . HIS A 1 193 ? 5.093 32.448 -4.363 1.000 19.599 193 HIS C N 1
ATOM 1508 C CA . HIS A 1 193 ? 4.592 33.809 -4.133 1.000 21.120 193 HIS C CA 1
ATOM 1509 C C . HIS A 1 193 ? 5.665 34.616 -3.393 1.000 23.455 193 HIS C C 1
ATOM 1510 O O . HIS A 1 193 ? 6.499 34.058 -2.697 1.000 19.602 193 HIS C O 1
ATOM 1517 N N . LYS A 1 194 ? 5.574 35.948 -3.460 1.000 24.807 194 LYS C N 1
ATOM 1518 C CA . LYS A 1 194 ? 6.692 36.851 -3.201 1.000 26.361 194 LYS C CA 1
ATOM 1519 C C . LYS A 1 194 ? 7.267 36.703 -1.792 1.000 23.635 194 LYS C C 1
ATOM 1520 O O . LYS A 1 194 ? 8.496 36.712 -1.621 1.000 25.004 194 LYS C O 1
ATOM 1526 N N . LYS A 1 195 ? 6.403 36.637 -0.766 1.000 19.587 195 LYS C N 1
ATOM 1527 C CA . LYS A 1 195 ? 6.848 36.608 0.620 1.000 21.571 195 LYS C CA 1
ATOM 1528 C C . LYS A 1 195 ? 6.812 35.192 1.205 1.000 19.692 195 LYS C C 1
ATOM 1529 O O . LYS A 1 195 ? 6.938 35.046 2.419 1.000 20.846 195 LYS C O 1
ATOM 1535 N N . LYS A 1 196 ? 6.641 34.164 0.364 1.000 18.179 196 LYS C N 1
ATOM 1536 C CA . LYS A 1 196 ? 6.746 32.793 0.849 1.000 19.023 196 LYS C CA 1
ATOM 1537 C C . LYS A 1 196 ? 8.187 32.557 1.305 1.000 17.093 196 LYS C C 1
ATOM 1538 O O . LYS A 1 196 ? 9.106 32.808 0.535 1.000 16.624 196 LYS C O 1
ATOM 1544 N N . SER A 1 197 ? 8.384 31.988 2.493 1.000 18.942 197 SER C N 1
ATOM 1545 C CA . SER A 1 197 ? 9.745 31.734 2.944 1.000 18.338 197 SER C CA 1
ATOM 1546 C C . SER A 1 197 ? 10.359 30.621 2.096 1.000 17.312 197 SER C C 1
ATOM 1547 O O . SER A 1 197 ? 9.650 29.680 1.697 1.000 17.291 197 SER C O 1
ATOM 1550 N N . VAL A 1 198 ? 11.682 30.702 1.863 1.000 16.247 198 VAL C N 1
ATOM 1551 C CA . VAL A 1 198 ? 12.412 29.632 1.200 1.000 17.053 198 VAL C CA 1
ATOM 1552 C C . VAL A 1 198 ? 12.485 28.370 2.059 1.000 16.683 198 VAL C C 1
ATOM 1553 O O . VAL A 1 198 ? 12.651 27.265 1.511 1.000 18.278 198 VAL C O 1
ATOM 1557 N N . ASP A 1 199 ? 12.405 28.562 3.363 1.000 15.920 199 ASP C N 1
ATOM 1558 C CA . ASP A 1 199 ? 12.617 27.484 4.317 1.000 18.073 199 ASP C CA 1
ATOM 1559 C C . ASP A 1 199 ? 11.311 27.191 5.031 1.000 17.094 199 ASP C C 1
ATOM 1560 O O . ASP A 1 199 ? 10.296 27.856 4.852 1.000 17.499 199 ASP C O 1
ATOM 1565 N N . ILE A 1 200 ? 11.355 26.126 5.826 1.000 16.805 200 ILE C N 1
ATOM 1566 C CA . ILE A 1 200 ? 10.190 25.683 6.573 1.000 15.183 200 ILE C CA 1
ATOM 1567 C C . ILE A 1 200 ? 10.624 25.424 8.005 1.000 14.701 200 ILE C C 1
ATOM 1568 O O . ILE A 1 200 ? 11.723 24.948 8.243 1.000 14.888 200 ILE C O 1
ATOM 1573 N N . GLU A 1 201 ? 9.775 25.824 8.964 1.000 16.138 201 GLU C N 1
ATOM 1574 C CA . GLU A 1 201 ? 9.985 25.583 10.377 1.000 15.217 201 GLU C CA 1
ATOM 1575 C C . GLU A 1 201 ? 9.195 24.343 10.788 1.000 12.659 201 GLU C C 1
ATOM 1576 O O . GLU A 1 201 ? 7.984 24.304 10.607 1.000 13.350 201 GLU C O 1
ATOM 1582 N N . VAL A 1 202 ? 9.931 23.331 11.237 1.000 11.534 202 VAL C N 1
ATOM 1583 C CA . VAL A 1 202 ? 9.354 22.063 11.633 1.000 12.220 202 VAL C CA 1
ATOM 1584 C C . VAL A 1 202 ? 9.700 21.738 13.074 1.000 11.138 202 VAL C C 1
ATOM 1585 O O . VAL A 1 202 ? 10.726 22.129 13.571 1.000 12.706 202 VAL C O 1
ATOM 1589 N N . ASP A 1 203 ? 8.865 20.886 13.674 1.000 10.684 203 ASP C N 1
ATOM 1590 C CA . ASP A 1 203 ? 9.108 20.264 14.954 1.000 9.954 203 ASP C CA 1
ATOM 1591 C C . ASP A 1 203 ? 9.547 18.821 14.710 1.000 9.046 203 ASP C C 1
ATOM 1592 O O . ASP A 1 203 ? 8.869 18.173 13.909 1.000 9.573 203 ASP C O 1
ATOM 1597 N N . LEU A 1 204 ? 10.603 18.383 15.380 1.000 8.758 204 LEU C N 1
ATOM 1598 C CA . LEU A 1 204 ? 10.884 16.954 15.480 1.000 8.772 204 LEU C CA 1
ATOM 1599 C C . LEU A 1 204 ? 10.077 16.477 16.681 1.000 8.944 204 LEU C C 1
ATOM 1600 O O . LEU A 1 204 ? 10.289 16.973 17.794 1.000 9.682 204 LEU C O 1
ATOM 1605 N N . ILE A 1 205 ? 9.225 15.471 16.472 1.000 7.978 205 ILE C N 1
ATOM 1606 C CA . ILE A 1 205 ? 8.287 15.036 17.495 1.000 8.332 205 ILE C CA 1
ATOM 1607 C C . ILE A 1 205 ? 8.503 13.536 17.713 1.000 8.538 205 ILE C C 1
ATOM 1608 O O . ILE A 1 205 ? 8.566 12.775 16.768 1.000 9.991 205 ILE C O 1
ATOM 1613 N N . ARG A 1 206 ? 8.539 13.132 18.966 1.000 8.275 206 ARG C N 1
ATOM 1614 C CA . ARG A 1 206 ? 8.507 11.729 19.358 1.000 8.694 206 ARG C CA 1
ATOM 1615 C C . ARG A 1 206 ? 7.122 11.382 19.888 1.000 9.051 206 ARG C C 1
ATOM 1616 O O . ARG A 1 206 ? 6.629 11.993 20.868 1.000 9.513 206 ARG C O 1
ATOM 1624 N N . PHE A 1 207 ? 6.492 10.387 19.274 1.000 8.099 207 PHE C N 1
ATOM 1625 C CA . PHE A 1 207 ? 5.209 9.862 19.721 1.000 8.627 207 PHE C CA 1
ATOM 1626 C C . PHE A 1 207 ? 5.432 8.499 20.331 1.000 9.506 207 PHE C C 1
ATOM 1627 O O . PHE A 1 207 ? 6.171 7.708 19.780 1.000 10.332 207 PHE C O 1
ATOM 1635 N N . SER A 1 208 ? 4.758 8.221 21.453 1.000 9.446 208 SER C N 1
ATOM 1636 C CA . SER A 1 208 ? 4.938 6.929 22.103 1.000 10.336 208 SER C CA 1
ATOM 1637 C C . SER A 1 208 ? 3.660 6.577 22.855 1.000 11.126 208 SER C C 1
ATOM 1638 O O . SER A 1 208 ? 2.665 7.280 22.742 1.000 12.871 208 SER C O 1
ATOM 1641 N N . PHE A 1 209 ? 3.689 5.407 23.500 1.000 13.209 209 PHE C N 1
ATOM 1642 C CA . PHE A 1 209 ? 2.444 4.787 23.927 1.000 15.519 209 PHE C CA 1
ATOM 1643 C C . PHE A 1 209 ? 2.340 4.691 25.451 1.000 21.249 209 PHE C C 1
ATOM 1644 O O . PHE A 1 209 ? 3.386 4.689 26.087 1.000 21.977 209 PHE C O 1
ATOM 1653 N N . MET B 2 1 ? 13.524 -8.494 -1.852 1.000 8.258 1 MET D N 1
ATOM 1654 C CA . MET B 2 1 ? 12.691 -8.682 -0.641 1.000 7.801 1 MET D CA 1
ATOM 1655 C C . MET B 2 1 ? 13.229 -9.870 0.115 1.000 7.627 1 MET D C 1
ATOM 1656 O O . MET B 2 1 ? 13.250 -11.012 -0.382 1.000 8.076 1 MET D O 1
ATOM 1661 N N . LYS B 2 2 ? 13.558 -9.639 1.388 1.000 7.036 2 LYS D N 1
ATOM 1662 C CA . LYS B 2 2 ? 13.956 -10.671 2.339 1.000 6.758 2 LYS D CA 1
ATOM 1663 C C . LYS B 2 2 ? 12.757 -11.421 2.918 1.000 7.357 2 LYS D C 1
ATOM 1664 O O . LYS B 2 2 ? 11.646 -10.863 2.907 1.000 7.553 2 LYS D O 1
ATOM 1670 N N . LEU B 2 3 ? 12.968 -12.610 3.483 1.000 7.461 3 LEU D N 1
ATOM 1671 C CA . LEU B 2 3 ? 11.836 -13.317 4.084 1.000 6.768 3 LEU D CA 1
ATOM 1672 C C . LEU B 2 3 ? 11.327 -12.689 5.368 1.000 7.384 3 LEU D C 1
ATOM 1673 O O . LEU B 2 3 ? 10.103 -12.771 5.641 1.000 7.801 3 LEU D O 1
ATOM 1678 N N . LEU B 2 4 ? 12.164 -11.973 6.137 1.000 6.478 4 LEU D N 1
ATOM 1679 C CA . LEU B 2 4 ? 11.607 -11.243 7.282 1.000 6.886 4 LEU D CA 1
ATOM 1680 C C . LEU B 2 4 ? 10.625 -10.179 6.765 1.000 7.396 4 LEU D C 1
ATOM 1681 O O . LEU B 2 4 ? 9.531 -10.016 7.304 1.000 7.332 4 LEU D O 1
ATOM 1686 N N . THR B 2 5 ? 11.012 -9.467 5.697 1.000 7.015 5 THR D N 1
ATOM 1687 C CA . THR B 2 5 ? 10.168 -8.424 5.113 1.000 6.654 5 THR D CA 1
ATOM 1688 C C . THR B 2 5 ? 8.853 -9.040 4.619 1.000 6.466 5 THR D C 1
ATOM 1689 O O . THR B 2 5 ? 7.754 -8.519 4.902 1.000 7.571 5 THR D O 1
ATOM 1693 N N . HIS B 2 6 ? 8.900 -10.190 3.946 1.000 6.439 6 HIS D N 1
ATOM 1694 C CA . HIS B 2 6 ? 7.670 -10.891 3.515 1.000 6.752 6 HIS D CA 1
ATOM 1695 C C . HIS B 2 6 ? 6.794 -11.189 4.723 1.000 6.891 6 HIS D C 1
ATOM 1696 O O . HIS B 2 6 ? 5.559 -11.039 4.673 1.000 7.404 6 HIS D O 1
ATOM 1703 N N . ASN B 2 7 ? 7.406 -11.580 5.835 1.000 6.854 7 ASN D N 1
ATOM 1704 C CA . ASN B 2 7 ? 6.656 -11.948 7.032 1.000 7.270 7 ASN D CA 1
ATOM 1705 C C . ASN B 2 7 ? 5.934 -10.730 7.589 1.000 7.563 7 ASN D C 1
ATOM 1706 O O . ASN B 2 7 ? 4.770 -10.840 7.978 1.000 7.872 7 ASN D O 1
ATOM 1711 N N . LEU B 2 8 ? 6.609 -9.585 7.659 1.000 7.712 8 LEU D N 1
ATOM 1712 C CA . LEU B 2 8 ? 5.985 -8.370 8.159 1.000 8.289 8 LEU D CA 1
ATOM 1713 C C . LEU B 2 8 ? 4.865 -7.909 7.231 1.000 8.168 8 LEU D C 1
ATOM 1714 O O . LEU B 2 8 ? 3.813 -7.527 7.690 1.000 8.531 8 LEU D O 1
ATOM 1719 N N . LEU B 2 9 ? 5.119 -7.898 5.938 1.000 7.313 9 LEU D N 1
ATOM 1720 C CA . LEU B 2 9 ? 4.129 -7.487 4.954 1.000 7.470 9 LEU D CA 1
ATOM 1721 C C . LEU B 2 9 ? 2.857 -8.309 5.094 1.000 8.464 9 LEU D C 1
ATOM 1722 O O . LEU B 2 9 ? 1.744 -7.783 4.863 1.000 9.805 9 LEU D O 1
ATOM 1727 N N . SER B 2 10 ? 3.045 -9.591 5.344 1.000 8.185 10 SER D N 1
ATOM 1728 C CA . SER B 2 10 ? 2.001 -10.596 5.387 1.000 8.285 10 SER D CA 1
ATOM 1729 C C . SER B 2 10 ? 1.246 -10.657 6.722 1.000 9.419 10 SER D C 1
ATOM 1730 O O . SER B 2 10 ? 0.251 -11.386 6.833 1.000 10.512 10 SER D O 1
ATOM 1733 N N . SER B 2 11 ? 1.726 -9.954 7.746 1.000 8.825 11 SER D N 1
ATOM 1734 C CA . SER B 2 11 ? 1.345 -10.238 9.123 1.000 8.520 11 SER D CA 1
ATOM 1735 C C . SER B 2 11 ? -0.021 -9.715 9.510 1.000 9.699 11 SER D C 1
ATOM 1736 O O . SER B 2 11 ? -0.508 -8.717 8.978 1.000 9.515 11 SER D O 1
ATOM 1739 N N . HIS B 2 12 ? -0.585 -10.400 10.519 1.000 10.626 12 HIS D N 1
ATOM 1740 C CA . HIS B 2 12 ? -1.770 -9.917 11.219 1.000 11.257 12 HIS D CA 1
ATOM 1741 C C . HIS B 2 12 ? -1.610 -10.286 12.684 1.000 12.821 12 HIS D C 1
ATOM 1742 O O . HIS B 2 12 ? -1.157 -11.396 13.003 1.000 13.123 12 HIS D O 1
ATOM 1749 N N . VAL B 2 13 ? -2.099 -9.414 13.568 1.000 12.810 13 VAL D N 1
ATOM 1750 C CA . VAL B 2 13 ? -2.105 -9.703 14.995 1.000 13.440 13 VAL D CA 1
ATOM 1751 C C . VAL B 2 13 ? -3.185 -10.740 15.313 1.000 14.075 13 VAL D C 1
ATOM 1752 O O . VAL B 2 13 ? -4.327 -10.536 14.992 1.000 15.549 13 VAL D O 1
ATOM 1756 N N . ARG B 2 14 ? -2.774 -11.880 15.847 1.000 15.589 14 ARG D N 1
ATOM 1757 C CA . ARG B 2 14 ? -3.741 -12.929 16.166 1.000 15.943 14 ARG D CA 1
ATOM 1758 C C . ARG B 2 14 ? -4.457 -12.617 17.482 1.000 13.890 14 ARG D C 1
ATOM 1759 O O . ARG B 2 14 ? -3.821 -12.299 18.479 1.000 14.820 14 ARG D O 1
ATOM 1767 N N . GLY B 2 15 ? -5.789 -12.653 17.427 1.000 15.185 15 GLY D N 1
ATOM 1768 C CA . GLY B 2 15 ? -6.605 -12.291 18.570 1.000 15.235 15 GLY D CA 1
ATOM 1769 C C . GLY B 2 15 ? -7.893 -13.098 18.518 1.000 15.804 15 GLY D C 1
ATOM 1770 O O . GLY B 2 15 ? -7.911 -14.240 18.042 1.000 16.078 15 GLY D O 1
ATOM 1771 N N . VAL B 2 16 ? -8.991 -12.486 18.969 1.000 14.626 16 VAL D N 1
ATOM 1772 C CA . VAL B 2 16 ? -10.270 -13.180 19.094 1.000 16.866 16 VAL D CA 1
ATOM 1773 C C . VAL B 2 16 ? -11.031 -13.240 17.768 1.000 21.875 16 VAL D C 1
ATOM 1774 O O . VAL B 2 16 ? -11.946 -14.042 17.596 1.000 21.550 16 VAL D O 1
ATOM 1778 N N . GLY B 2 17 ? -10.636 -12.403 16.814 1.000 21.446 17 GLY D N 1
ATOM 1779 C CA . GLY B 2 17 ? -11.241 -12.410 15.495 1.000 22.479 17 GLY D CA 1
ATOM 1780 C C . GLY B 2 17 ? -10.651 -13.493 14.611 1.000 24.309 17 GLY D C 1
ATOM 1781 O O . GLY B 2 17 ? -9.733 -14.211 15.001 1.000 23.649 17 GLY D O 1
ATOM 1782 N N . SER B 2 18 ? -11.211 -13.616 13.414 1.000 28.978 18 SER D N 1
ATOM 1783 C CA . SER B 2 18 ? -10.775 -14.640 12.483 1.000 29.282 18 SER D CA 1
ATOM 1784 C C . SER B 2 18 ? -9.333 -14.407 12.039 1.000 26.978 18 SER D C 1
ATOM 1785 O O . SER B 2 18 ? -8.817 -13.289 12.059 1.000 25.689 18 SER D O 1
ATOM 1788 N N . ARG B 2 19 ? -8.725 -15.510 11.618 1.000 29.150 19 ARG D N 1
ATOM 1789 C CA . ARG B 2 19 ? -7.369 -15.571 11.105 1.000 33.407 19 ARG D CA 1
ATOM 1790 C C . ARG B 2 19 ? -7.243 -14.725 9.837 1.000 28.959 19 ARG D C 1
ATOM 1791 O O . ARG B 2 19 ? -8.126 -14.735 8.970 1.000 33.649 19 ARG D O 1
ATOM 1799 N N . GLY B 2 20 ? -6.134 -13.974 9.744 1.000 22.362 20 GLY D N 1
ATOM 1800 C CA . GLY B 2 20 ? -5.732 -13.332 8.502 1.000 18.255 20 GLY D CA 1
ATOM 1801 C C . GLY B 2 20 ? -4.786 -14.264 7.762 1.000 17.454 20 GLY D C 1
ATOM 1802 O O . GLY B 2 20 ? -4.294 -15.258 8.313 1.000 19.031 20 GLY D O 1
ATOM 1803 N N . PHE B 2 21 ? -4.558 -13.954 6.490 1.000 12.745 21 PHE D N 1
ATOM 1804 C CA . PHE B 2 21 ? -3.783 -14.811 5.609 1.000 11.963 21 PHE D CA 1
ATOM 1805 C C . PHE B 2 21 ? -2.605 -14.044 5.035 1.000 9.563 21 PHE D C 1
ATOM 1806 O O . PHE B 2 21 ? -2.698 -12.858 4.818 1.000 10.391 21 PHE D O 1
ATOM 1814 N N . PRO B 2 22 ? -1.464 -14.718 4.835 1.000 10.168 22 PRO D N 1
ATOM 1815 C CA . PRO B 2 22 ? -0.278 -14.084 4.284 1.000 8.799 22 PRO D CA 1
ATOM 1816 C C . PRO B 2 22 ? -0.378 -13.896 2.785 1.000 9.005 22 PRO D C 1
ATOM 1817 O O . PRO B 2 22 ? -1.247 -14.422 2.095 1.000 10.174 22 PRO D O 1
ATOM 1821 N N . LEU B 2 23 ? 0.539 -13.125 2.223 1.000 8.490 23 LEU D N 1
ATOM 1822 C CA . LEU B 2 23 ? 0.725 -13.031 0.793 1.000 8.196 23 LEU D CA 1
ATOM 1823 C C . LEU B 2 23 ? 1.475 -14.269 0.325 1.000 9.505 23 LEU D C 1
ATOM 1824 O O . LEU B 2 23 ? 2.546 -14.569 0.797 1.000 10.472 23 LEU D O 1
ATOM 1829 N N . ARG B 2 24 ? 0.948 -14.923 -0.686 1.000 8.450 24 ARG D N 1
ATOM 1830 C CA . ARG B 2 24 ? 1.616 -16.096 -1.230 1.000 8.779 24 ARG D CA 1
ATOM 1831 C C . ARG B 2 24 ? 2.771 -15.669 -2.131 1.000 8.629 24 ARG D C 1
ATOM 1832 O O . ARG B 2 24 ? 2.578 -14.880 -3.060 1.000 10.556 24 ARG D O 1
ATOM 1840 N N . LEU B 2 25 ? 3.990 -16.146 -1.821 1.000 8.481 25 LEU D N 1
ATOM 1841 C CA . LEU B 2 25 ? 5.184 -15.783 -2.554 1.000 9.190 25 LEU D CA 1
ATOM 1842 C C . LEU B 2 25 ? 5.493 -16.798 -3.647 1.000 9.730 25 LEU D C 1
ATOM 1843 O O . LEU B 2 25 ? 5.477 -18.008 -3.358 1.000 10.493 25 LEU D O 1
ATOM 1848 N N . GLN B 2 26 ? 5.795 -16.326 -4.849 1.000 11.147 26 GLN D N 1
ATOM 1849 C CA . GLN B 2 26 ? 6.447 -17.059 -5.907 1.000 11.869 26 GLN D CA 1
ATOM 1850 C C . GLN B 2 26 ? 7.683 -16.279 -6.300 1.000 12.004 26 GLN D C 1
ATOM 1851 O O . GLN B 2 26 ? 7.716 -15.034 -6.268 1.000 12.957 26 GLN D O 1
ATOM 1857 N N . ALA B 2 27 ? 8.731 -16.961 -6.700 1.000 11.620 27 ALA D N 1
ATOM 1858 C CA . ALA B 2 27 ? 9.903 -16.263 -7.197 1.000 12.258 27 ALA D CA 1
ATOM 1859 C C . ALA B 2 27 ? 10.404 -16.875 -8.492 1.000 13.587 27 ALA D C 1
ATOM 1860 O O . ALA B 2 27 ? 10.362 -18.098 -8.615 1.000 15.460 27 ALA D O 1
ATOM 1862 N N . THR B 2 28 ? 10.896 -16.036 -9.385 1.000 12.864 28 THR D N 1
ATOM 1863 C CA . THR B 2 28 ? 11.611 -16.441 -10.573 1.000 13.480 28 THR D CA 1
ATOM 1864 C C . THR B 2 28 ? 13.103 -16.167 -10.477 1.000 14.087 28 THR D C 1
ATOM 1865 O O . THR B 2 28 ? 13.897 -16.721 -11.255 1.000 15.310 28 THR D O 1
ATOM 1869 N N . GLU B 2 29 ? 13.505 -15.218 -9.625 1.000 11.754 29 GLU D N 1
ATOM 1870 C CA . GLU B 2 29 ? 14.914 -14.910 -9.453 1.000 11.264 29 GLU D CA 1
ATOM 1871 C C . GLU B 2 29 ? 15.192 -14.601 -7.989 1.000 11.408 29 GLU D C 1
ATOM 1872 O O . GLU B 2 29 ? 14.523 -13.747 -7.420 1.000 10.687 29 GLU D O 1
ATOM 1878 N N . VAL B 2 30 ? 16.185 -15.239 -7.423 1.000 10.787 30 VAL D N 1
ATOM 1879 C CA . VAL B 2 30 ? 16.587 -15.169 -6.039 1.000 10.847 30 VAL D CA 1
ATOM 1880 C C . VAL B 2 30 ? 18.076 -14.850 -6.049 1.000 12.223 30 VAL D C 1
ATOM 1881 O O . VAL B 2 30 ? 18.795 -15.244 -6.987 1.000 14.392 30 VAL D O 1
ATOM 1885 N N . ARG B 2 31 ? 18.564 -14.127 -5.060 1.000 11.230 31 ARG D N 1
ATOM 1886 C CA . ARG B 2 31 ? 20.004 -13.974 -4.877 1.000 12.586 31 ARG D CA 1
ATOM 1887 C C . ARG B 2 31 ? 20.302 -14.120 -3.390 1.000 12.543 31 ARG D C 1
ATOM 1888 O O . ARG B 2 31 ? 19.468 -13.898 -2.488 1.000 10.931 31 ARG D O 1
ATOM 1896 N N . ILE B 2 32 ? 21.517 -14.584 -3.092 1.000 11.022 32 ILE D N 1
ATOM 1897 C CA . ILE B 2 32 ? 22.044 -14.643 -1.740 1.000 10.563 32 ILE D CA 1
ATOM 1898 C C . ILE B 2 32 ? 22.850 -13.382 -1.463 1.000 11.366 32 ILE D C 1
ATOM 1899 O O . ILE B 2 32 ? 23.736 -13.020 -2.231 1.000 13.772 32 ILE D O 1
ATOM 1904 N N . CYS B 2 33 ? 22.571 -12.716 -0.353 1.000 11.434 33 CYS D N 1
ATOM 1905 C CA . CYS B 2 33 ? 23.181 -11.442 -0.022 1.000 12.455 33 CYS D CA 1
ATOM 1906 C C . CYS B 2 33 ? 23.633 -11.466 1.431 1.000 12.729 33 CYS D C 1
ATOM 1907 O O . CYS B 2 33 ? 22.793 -11.433 2.347 1.000 13.796 33 CYS D O 1
ATOM 1910 N N . PRO B 2 34 ? 24.940 -11.616 1.704 1.000 11.952 34 PRO D N 1
ATOM 1911 C CA . PRO B 2 34 ? 25.401 -11.603 3.090 1.000 12.827 34 PRO D CA 1
ATOM 1912 C C . PRO B 2 34 ? 25.000 -10.313 3.795 1.000 12.081 34 PRO D C 1
ATOM 1913 O O . PRO B 2 34 ? 25.043 -9.231 3.234 1.000 12.517 34 PRO D O 1
ATOM 1917 N N . VAL B 2 35 ? 24.541 -10.494 5.038 1.000 10.763 35 VAL D N 1
ATOM 1918 C CA . VAL B 2 35 ? 24.188 -9.438 5.960 1.000 10.839 35 VAL D CA 1
ATOM 1919 C C . VAL B 2 35 ? 24.994 -9.706 7.222 1.000 11.022 35 VAL D C 1
ATOM 1920 O O . VAL B 2 35 ? 25.127 -10.842 7.689 1.000 10.648 35 VAL D O 1
ATOM 1924 N N . GLU B 2 36 ? 25.530 -8.653 7.812 1.000 11.691 36 GLU D N 1
ATOM 1925 C CA . GLU B 2 36 ? 26.280 -8.813 9.031 1.000 12.667 36 GLU D CA 1
ATOM 1926 C C . GLU B 2 36 ? 25.385 -9.420 10.105 1.000 12.143 36 GLU D C 1
ATOM 1927 O O . GLU B 2 36 ? 24.293 -8.944 10.392 1.000 11.920 36 GLU D O 1
ATOM 1933 N N . PHE B 2 37 ? 25.832 -10.519 10.709 1.000 12.205 37 PHE D N 1
ATOM 1934 C CA . PHE B 2 37 ? 25.055 -11.232 11.704 1.000 12.949 37 PHE D CA 1
ATOM 1935 C C . PHE B 2 37 ? 24.898 -10.455 13.001 1.000 13.197 37 PHE D C 1
ATOM 1936 O O . PHE B 2 37 ? 25.871 -10.032 13.615 1.000 15.787 37 PHE D O 1
ATOM 1944 N N . ASN B 2 38 ? 23.648 -10.229 13.380 1.000 12.260 38 ASN D N 1
ATOM 1945 C CA . ASN B 2 38 ? 23.296 -9.521 14.598 1.000 11.304 38 ASN D CA 1
ATOM 1946 C C . ASN B 2 38 ? 22.479 -10.470 15.472 1.000 13.424 38 ASN D C 1
ATOM 1947 O O . ASN B 2 38 ? 21.258 -10.555 15.313 1.000 11.565 38 ASN D O 1
ATOM 1952 N N . PRO B 2 39 ? 23.118 -11.341 16.290 1.000 13.211 39 PRO D N 1
ATOM 1953 C CA . PRO B 2 39 ? 22.376 -12.386 17.011 1.000 14.439 39 PRO D CA 1
ATOM 1954 C C . PRO B 2 39 ? 21.369 -11.819 18.003 1.000 13.805 39 PRO D C 1
ATOM 1955 O O . PRO B 2 39 ? 20.299 -12.400 18.176 1.000 14.892 39 PRO D O 1
ATOM 1959 N N . ASN B 2 40 ? 21.630 -10.610 18.511 1.000 12.618 40 ASN D N 1
ATOM 1960 C CA . ASN B 2 40 ? 20.695 -9.968 19.430 1.000 14.457 40 ASN D CA 1
ATOM 1961 C C . ASN B 2 40 ? 19.404 -9.672 18.673 1.000 12.645 40 ASN D C 1
ATOM 1962 O O . ASN B 2 40 ? 18.298 -10.017 19.134 1.000 12.186 40 ASN D O 1
ATOM 1967 N N . PHE B 2 41 ? 19.537 -9.119 17.457 1.000 10.676 41 PHE D N 1
ATOM 1968 C CA . PHE B 2 41 ? 18.380 -8.833 16.624 1.000 10.199 41 PHE D CA 1
ATOM 1969 C C . PHE B 2 41 ? 17.630 -10.115 16.255 1.000 10.320 41 PHE D C 1
ATOM 1970 O O . PHE B 2 41 ? 16.414 -10.185 16.378 1.000 10.359 41 PHE D O 1
ATOM 1978 N N . VAL B 2 42 ? 18.337 -11.137 15.800 1.000 10.859 42 VAL D N 1
ATOM 1979 C CA . VAL B 2 42 ? 17.654 -12.319 15.337 1.000 11.178 42 VAL D CA 1
ATOM 1980 C C . VAL B 2 42 ? 16.868 -12.940 16.492 1.000 11.072 42 VAL D C 1
ATOM 1981 O O . VAL B 2 42 ? 15.737 -13.362 16.300 1.000 10.815 42 VAL D O 1
ATOM 1985 N N . ALA B 2 43 ? 17.468 -13.001 17.676 1.000 11.719 43 ALA D N 1
ATOM 1986 C CA . ALA B 2 43 ? 16.796 -13.561 18.847 1.000 11.367 43 ALA D CA 1
ATOM 1987 C C . ALA B 2 43 ? 15.522 -12.778 19.166 1.000 11.687 43 ALA D C 1
ATOM 1988 O O . ALA B 2 43 ? 14.503 -13.396 19.496 1.000 13.793 43 ALA D O 1
ATOM 1990 N N . ARG B 2 44 ? 15.561 -11.446 19.070 1.000 11.237 44 ARG D N 1
ATOM 1991 C CA . ARG B 2 44 ? 14.382 -10.609 19.254 1.000 12.465 44 ARG D CA 1
ATOM 1992 C C . ARG B 2 44 ? 13.285 -10.924 18.237 1.000 12.991 44 ARG D C 1
ATOM 1993 O O . ARG B 2 44 ? 12.078 -10.745 18.489 1.000 13.214 44 ARG D O 1
ATOM 2001 N N . MET B 2 45 ? 13.689 -11.284 17.023 1.000 11.433 45 MET D N 1
ATOM 2002 C CA . MET B 2 45 ? 12.750 -11.490 15.938 1.000 11.036 45 MET D CA 1
ATOM 2003 C C . MET B 2 45 ? 12.083 -12.871 16.041 1.000 11.296 45 MET D C 1
ATOM 2004 O O . MET B 2 45 ? 10.990 -13.023 15.516 1.000 11.486 45 MET D O 1
ATOM 2009 N N . ILE B 2 46 ? 12.733 -13.873 16.634 1.000 12.039 46 ILE D N 1
ATOM 2010 C CA . ILE B 2 46 ? 12.203 -15.239 16.617 1.000 13.312 46 ILE D CA 1
ATOM 2011 C C . ILE B 2 46 ? 10.740 -15.281 17.069 1.000 13.330 46 ILE D C 1
ATOM 2012 O O . ILE B 2 46 ? 9.895 -15.892 16.394 1.000 14.318 46 ILE D O 1
ATOM 2017 N N . PRO B 2 47 ? 10.339 -14.727 18.234 1.000 13.175 47 PRO D N 1
ATOM 2018 C CA . PRO B 2 47 ? 8.938 -14.81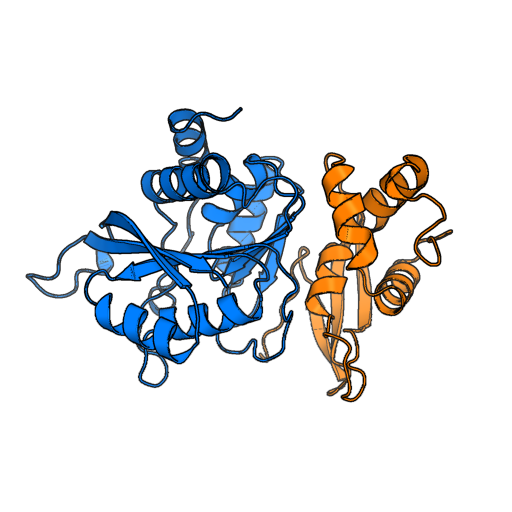2 18.665 1.000 13.555 47 PRO D CA 1
ATOM 2019 C C . PRO B 2 47 ? 7.961 -13.992 17.835 1.000 14.047 47 PRO D C 1
ATOM 2020 O O . PRO B 2 47 ? 6.743 -14.173 17.973 1.000 14.130 47 PRO D O 1
ATOM 2024 N N . LYS B 2 48 ? 8.473 -13.129 16.958 1.000 12.732 48 LYS D N 1
ATOM 2025 C CA . LYS B 2 48 ? 7.640 -12.267 16.138 1.000 12.426 48 LYS D CA 1
ATOM 2026 C C . LYS B 2 48 ? 7.346 -12.877 14.767 1.000 11.553 48 LYS D C 1
ATOM 2027 O O . LYS B 2 48 ? 6.441 -12.428 14.071 1.000 12.223 48 LYS D O 1
ATOM 2033 N N . VAL B 2 49 ? 8.066 -13.922 14.381 1.000 11.361 49 VAL D N 1
ATOM 2034 C CA . VAL B 2 49 ? 7.851 -14.542 13.092 1.000 11.524 49 VAL D CA 1
ATOM 2035 C C . VAL B 2 49 ? 6.558 -15.350 13.146 1.000 10.544 49 VAL D C 1
ATOM 2036 O O . VAL B 2 49 ? 6.324 -16.161 14.070 1.000 12.710 49 VAL D O 1
ATOM 2040 N N . GLU B 2 50 ? 5.788 -15.179 12.080 1.000 9.335 50 GLU D N 1
ATOM 2041 C CA . GLU B 2 50 ? 4.609 -15.987 11.822 1.000 9.794 50 GLU D CA 1
ATOM 2042 C C . GLU B 2 50 ? 5.104 -17.237 11.126 1.000 10.042 50 GLU D C 1
ATOM 2043 O O . GLU B 2 50 ? 5.451 -17.195 9.953 1.000 10.056 50 GLU D O 1
ATOM 2049 N N . TRP B 2 51 ? 5.214 -18.360 11.829 1.000 11.174 51 TRP D N 1
ATOM 2050 C CA . TRP B 2 51 ? 6.012 -19.4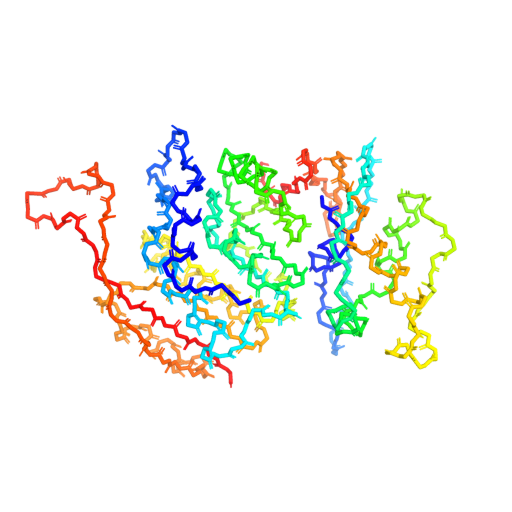74 11.361 1.000 11.563 51 TRP D CA 1
ATOM 2051 C C . TRP B 2 51 ? 5.355 -20.188 10.183 1.000 10.956 51 TRP D C 1
ATOM 2052 O O . TRP B 2 51 ? 6.045 -20.550 9.236 1.000 11.902 51 TRP D O 1
ATOM 2063 N N . SER B 2 52 ? 4.029 -20.333 10.155 1.000 11.975 52 SER D N 1
ATOM 2064 C CA . SER B 2 52 ? 3.430 -20.997 9.005 1.000 12.925 52 SER D CA 1
ATOM 2065 C C . SER B 2 52 ? 3.665 -20.240 7.687 1.000 10.605 52 SER D C 1
ATOM 2066 O O . SER B 2 52 ? 3.966 -20.804 6.630 1.000 12.020 52 SER D O 1
ATOM 2069 N N . ALA B 2 53 ? 3.607 -18.897 7.766 1.000 9.112 53 ALA D N 1
ATOM 2070 C CA . ALA B 2 53 ? 3.826 -18.102 6.558 1.000 9.468 53 ALA D CA 1
ATOM 2071 C C . ALA B 2 53 ? 5.297 -18.167 6.117 1.000 8.273 53 ALA D C 1
ATOM 2072 O O . ALA B 2 53 ? 5.579 -18.186 4.929 1.000 8.885 53 ALA D O 1
ATOM 2074 N N . PHE B 2 54 ? 6.212 -18.118 7.074 1.000 7.842 54 PHE D N 1
ATOM 2075 C CA . PHE B 2 54 ? 7.647 -18.277 6.815 1.000 8.053 54 PHE D CA 1
ATOM 2076 C C . PHE B 2 54 ? 7.919 -19.633 6.173 1.000 7.932 54 PHE D C 1
ATOM 2077 O O . PHE B 2 54 ? 8.598 -19.667 5.129 1.000 7.831 54 PHE D O 1
ATOM 2085 N N . LEU B 2 55 ? 7.357 -20.722 6.702 1.000 8.901 55 LEU D N 1
ATOM 2086 C CA . LEU B 2 55 ? 7.634 -22.044 6.137 1.000 10.010 55 LEU D CA 1
ATOM 2087 C C . LEU B 2 55 ? 7.152 -22.151 4.687 1.000 10.153 55 LEU D C 1
ATOM 2088 O O . LEU B 2 55 ? 7.826 -22.715 3.809 1.000 10.597 55 LEU D O 1
ATOM 2093 N N . GLU B 2 56 ? 5.948 -21.637 4.397 1.000 10.078 56 GLU D N 1
ATOM 2094 C CA . GLU B 2 56 ? 5.365 -21.681 3.071 1.000 11.581 56 GLU D CA 1
ATOM 2095 C C . GLU B 2 56 ? 6.291 -20.939 2.108 1.000 10.302 56 GLU D C 1
ATOM 2096 O O . GLU B 2 56 ? 6.560 -21.408 0.998 1.000 10.485 56 GLU D O 1
ATOM 2102 N N . ALA B 2 57 ? 6.685 -19.711 2.474 1.000 9.387 57 ALA D N 1
ATOM 2103 C CA . ALA B 2 57 ? 7.513 -18.889 1.619 1.000 8.750 57 ALA D CA 1
ATOM 2104 C C . ALA B 2 57 ? 8.875 -19.551 1.383 1.000 8.243 57 ALA D C 1
ATOM 2105 O O . ALA B 2 57 ? 9.350 -19.564 0.263 1.000 8.598 57 ALA D O 1
ATOM 2107 N N . ALA B 2 58 ? 9.489 -20.042 2.466 1.000 9.383 58 ALA D N 1
ATOM 2108 C CA . ALA B 2 58 ? 10.789 -20.715 2.356 1.000 9.189 58 ALA D CA 1
ATOM 2109 C C . ALA B 2 58 ? 10.677 -21.926 1.413 1.000 10.577 58 ALA D C 1
ATOM 2110 O O . ALA B 2 58 ? 11.594 -22.160 0.583 1.000 10.525 58 ALA D O 1
ATOM 2112 N N . ASP B 2 59 ? 9.593 -22.698 1.529 1.000 10.931 59 ASP D N 1
ATOM 2113 C CA . ASP B 2 59 ? 9.445 -23.861 0.659 1.000 12.116 59 ASP D CA 1
ATOM 2114 C C . ASP B 2 59 ? 9.336 -23.420 -0.801 1.000 11.416 59 ASP D C 1
ATOM 2115 O O . ASP B 2 59 ? 9.924 -23.989 -1.717 1.000 12.220 59 ASP D O 1
ATOM 2120 N N . ASN B 2 60 ? 8.655 -22.295 -1.051 1.000 10.793 60 ASN D N 1
ATOM 2121 C CA . ASN B 2 60 ? 8.489 -21.819 -2.406 1.000 11.311 60 ASN D CA 1
ATOM 2122 C C . ASN B 2 60 ? 9.807 -21.313 -2.996 1.000 12.405 60 ASN D C 1
ATOM 2123 O O . ASN B 2 60 ? 9.999 -21.336 -4.199 1.000 16.712 60 ASN D O 1
ATOM 2128 N N . LEU B 2 61 ? 10.765 -20.927 -2.165 1.000 10.856 61 LEU D N 1
ATOM 2129 C CA . LEU B 2 61 ? 12.097 -20.559 -2.607 1.000 12.230 61 LEU D CA 1
ATOM 2130 C C . LEU B 2 61 ? 13.053 -21.756 -2.619 1.000 11.342 61 LEU D C 1
ATOM 2131 O O . LEU B 2 61 ? 14.254 -21.542 -2.857 1.000 12.812 61 LEU D O 1
ATOM 2136 N N . ARG B 2 62 ? 12.543 -22.970 -2.419 1.000 12.708 62 ARG D N 1
ATOM 2137 C CA . ARG B 2 62 ? 13.343 -24.202 -2.475 1.000 13.393 62 ARG D CA 1
ATOM 2138 C C . ARG B 2 62 ? 14.432 -24.193 -1.405 1.000 12.007 62 ARG D C 1
ATOM 2139 O O . ARG B 2 62 ? 15.495 -24.837 -1.553 1.000 13.300 62 ARG D O 1
ATOM 2147 N N . LEU B 2 63 ? 14.146 -23.580 -0.259 1.000 10.327 63 LEU D N 1
ATOM 2148 C CA . LEU B 2 63 ? 14.995 -23.680 0.909 1.000 9.724 63 LEU D CA 1
ATOM 2149 C C . LEU B 2 63 ? 14.739 -25.026 1.572 1.000 10.203 63 LEU D C 1
ATOM 2150 O O . LEU B 2 63 ? 13.623 -25.574 1.472 1.000 12.056 63 LEU D O 1
ATOM 2155 N N . ILE B 2 64 ? 15.722 -25.530 2.317 1.000 10.310 64 ILE D N 1
ATOM 2156 C CA . ILE B 2 64 ? 15.696 -26.905 2.803 1.000 10.980 64 ILE D CA 1
ATOM 2157 C C . ILE B 2 64 ? 16.131 -26.954 4.259 1.000 11.553 64 ILE D C 1
ATOM 2158 O O . ILE B 2 64 ? 16.843 -26.088 4.778 1.000 10.844 64 ILE D O 1
ATOM 2163 N N . GLN B 2 65 ? 15.721 -28.032 4.945 1.000 12.304 65 GLN D N 1
ATOM 2164 C CA . GLN B 2 65 ? 16.028 -28.249 6.346 1.000 13.237 65 GLN D CA 1
ATOM 2165 C C . GLN B 2 65 ? 15.620 -27.034 7.186 1.000 13.006 65 GLN D C 1
ATOM 2166 O O . GLN B 2 65 ? 16.284 -26.687 8.156 1.000 15.618 65 GLN D O 1
ATOM 2172 N N . VAL B 2 66 ? 14.513 -26.385 6.815 1.000 11.627 66 VAL D N 1
ATOM 2173 C CA . VAL B 2 66 ? 14.104 -25.160 7.488 1.000 11.271 66 VAL D CA 1
ATOM 2174 C C . VAL B 2 66 ? 13.578 -25.496 8.877 1.000 13.080 66 VAL D C 1
ATOM 2175 O O . VAL B 2 66 ? 12.731 -26.380 9.023 1.000 12.725 66 VAL D O 1
ATOM 2179 N N . PRO B 2 67 ? 14.079 -24.849 9.948 1.000 11.497 67 PRO D N 1
ATOM 2180 C CA . PRO B 2 67 ? 13.562 -25.117 11.279 1.000 12.474 67 PRO D CA 1
ATOM 2181 C C . PRO B 2 67 ? 12.042 -24.985 11.317 1.000 14.674 67 PRO D C 1
ATOM 2182 O O . PRO B 2 67 ? 11.482 -24.037 10.795 1.000 12.166 67 PRO D O 1
ATOM 2186 N N . LYS B 2 68 ? 11.353 -25.958 11.947 1.000 16.943 68 LYS D N 1
ATOM 2187 C CA . LYS B 2 68 ? 9.903 -26.016 11.874 1.000 19.826 68 LYS D CA 1
ATOM 2188 C C . LYS B 2 68 ? 9.232 -25.145 12.935 1.000 16.943 68 LYS D C 1
ATOM 2189 O O . LYS B 2 68 ? 8.009 -25.007 12.905 1.000 19.983 68 LYS D O 1
ATOM 2195 N N . GLY B 2 69 ? 10.025 -24.503 13.793 1.000 15.131 69 GLY D N 1
ATOM 2196 C CA . GLY B 2 69 ? 9.560 -23.586 14.827 1.000 16.104 69 GLY D CA 1
ATOM 2197 C C . GLY B 2 69 ? 10.706 -23.178 15.749 1.000 20.185 69 GLY D C 1
ATOM 2198 O O . GLY B 2 69 ? 11.806 -23.668 15.585 1.000 19.229 69 GLY D O 1
ATOM 2199 N N . PRO B 2 70 ? 10.511 -22.322 16.779 1.000 25.228 70 PRO D N 1
ATOM 2200 C CA . PRO B 2 70 ? 11.562 -22.026 17.760 1.000 29.514 70 PRO D CA 1
ATOM 2201 C C . PRO B 2 70 ? 12.110 -23.198 18.564 1.000 34.352 70 PRO D C 1
ATOM 2202 O O . PRO B 2 70 ? 11.332 -23.934 19.151 1.000 40.267 70 PRO D O 1
ATOM 2206 N N . VAL B 2 71 ? 13.440 -23.364 18.605 1.000 38.275 71 VAL D N 1
ATOM 2207 C CA . VAL B 2 71 ? 14.031 -24.518 19.268 1.000 35.919 71 VAL D CA 1
ATOM 2208 C C . VAL B 2 71 ? 14.186 -24.239 20.759 1.000 35.555 71 VAL D C 1
ATOM 2209 O O . VAL B 2 71 ? 14.089 -23.091 21.222 1.000 38.431 71 VAL D O 1
ATOM 2213 N N . GLU B 2 72 ? 14.401 -25.344 21.484 1.000 43.254 72 GLU D N 1
ATOM 2214 C CA . GLU B 2 72 ? 14.754 -25.332 22.895 1.000 43.801 72 GLU D CA 1
ATOM 2215 C C . GLU B 2 72 ? 16.006 -24.475 23.095 1.000 38.697 72 GLU D C 1
ATOM 2216 O O . GLU B 2 72 ? 17.038 -24.669 22.418 1.000 36.118 72 GLU D O 1
ATOM 2222 N N . GLY B 2 73 ? 15.878 -23.501 24.006 1.000 36.392 73 GLY D N 1
ATOM 2223 C CA . GLY B 2 73 ? 16.969 -22.613 24.409 1.000 31.652 73 GLY D CA 1
ATOM 2224 C C . GLY B 2 73 ? 17.466 -21.656 23.315 1.000 27.687 73 GLY D C 1
ATOM 2225 O O . GLY B 2 73 ? 18.628 -21.285 23.327 1.000 26.588 73 GLY D O 1
ATOM 2226 N N . TYR B 2 74 ? 16.601 -21.184 22.413 1.000 26.502 74 TYR D N 1
ATOM 2227 C CA . TYR B 2 74 ? 17.124 -20.668 21.147 1.000 22.666 74 TYR D CA 1
ATOM 2228 C C . TYR B 2 74 ? 17.988 -19.419 21.333 1.000 22.724 74 TYR D C 1
ATOM 2229 O O . TYR B 2 74 ? 18.833 -19.184 20.489 1.000 20.656 74 TYR D O 1
ATOM 2238 N N . GLU B 2 75 ? 17.826 -18.608 22.387 1.000 21.955 75 GLU D N 1
ATOM 2239 C CA . GLU B 2 75 ? 18.714 -17.458 22.542 1.000 23.115 75 GLU D CA 1
ATOM 2240 C C . GLU B 2 75 ? 20.166 -17.875 22.763 1.000 23.056 75 GLU D C 1
ATOM 2241 O O . GLU B 2 75 ? 21.039 -17.065 22.512 1.000 22.560 75 GLU D O 1
ATOM 2247 N N . GLU B 2 76 ? 20.391 -19.091 23.255 1.000 23.240 76 GLU D N 1
ATOM 2248 C CA . GLU B 2 76 ? 21.729 -19.614 23.497 1.000 24.775 76 GLU D CA 1
ATOM 2249 C C . GLU B 2 76 ? 22.180 -20.553 22.376 1.000 22.978 76 GLU D C 1
ATOM 2250 O O . GLU B 2 76 ? 23.302 -21.071 22.435 1.000 25.623 76 GLU D O 1
ATOM 2256 N N . ASN B 2 77 ? 21.340 -20.745 21.339 1.000 19.466 77 ASN D N 1
ATOM 2257 C CA . ASN B 2 77 ? 21.642 -21.696 20.280 1.000 19.358 77 ASN D CA 1
ATOM 2258 C C . ASN B 2 77 ? 22.206 -20.903 19.096 1.000 19.619 77 ASN D C 1
ATOM 2259 O O . ASN B 2 77 ? 21.427 -20.463 18.259 1.000 17.336 77 ASN D O 1
ATOM 2264 N N . GLU B 2 78 ? 23.539 -20.715 19.011 1.000 20.035 78 GLU D N 1
ATOM 2265 C CA . GLU B 2 78 ? 24.123 -19.859 17.996 1.000 21.045 78 GLU D CA 1
ATOM 2266 C C . GLU B 2 78 ? 23.849 -20.447 16.614 1.000 19.533 78 GLU D C 1
ATOM 2267 O O . GLU B 2 78 ? 23.606 -19.690 15.688 1.000 18.372 78 GLU D O 1
ATOM 2273 N N . GLU B 2 79 ? 23.874 -21.769 16.479 1.000 19.920 79 GLU D N 1
ATOM 2274 C CA . GLU B 2 79 ? 23.602 -22.392 15.191 1.000 22.495 79 GLU D CA 1
ATOM 2275 C C . GLU B 2 79 ? 22.195 -22.047 14.690 1.000 16.571 79 GLU D C 1
ATOM 2276 O O . GLU B 2 79 ? 22.038 -21.710 13.505 1.000 15.184 79 GLU D O 1
ATOM 2282 N N . PHE B 2 80 ? 21.173 -22.200 15.534 1.000 14.981 80 PHE D N 1
ATOM 2283 C CA . PHE B 2 80 ? 19.799 -21.858 15.156 1.000 13.153 80 PHE D CA 1
ATOM 2284 C C . PHE B 2 80 ? 19.712 -20.370 14.819 1.000 13.126 80 PHE D C 1
ATOM 2285 O O . PHE B 2 80 ? 19.130 -20.032 13.797 1.000 10.773 80 PHE D O 1
ATOM 2293 N N . LEU B 2 81 ? 20.321 -19.487 15.591 1.000 11.132 81 LEU D N 1
ATOM 2294 C CA . LEU B 2 81 ? 20.251 -18.062 15.271 1.000 11.202 81 LEU D CA 1
ATOM 2295 C C . LEU B 2 81 ? 20.956 -17.775 13.945 1.000 11.468 81 LEU D C 1
ATOM 2296 O O . LEU B 2 81 ? 20.443 -16.985 13.158 1.000 10.078 81 LEU D O 1
ATOM 2301 N N . ARG B 2 82 ? 22.125 -18.390 13.693 1.000 11.119 82 ARG D N 1
ATOM 2302 C CA . ARG B 2 82 ? 22.817 -18.202 12.430 1.000 12.523 82 ARG D CA 1
ATOM 2303 C C . ARG B 2 82 ? 21.978 -18.704 11.247 1.000 11.635 82 ARG D C 1
ATOM 2304 O O . ARG B 2 82 ? 21.925 -18.044 10.194 1.000 10.439 82 ARG D O 1
ATOM 2312 N N . THR B 2 83 ? 21.365 -19.888 11.387 1.000 9.468 83 THR D N 1
ATOM 2313 C CA . THR B 2 83 ? 20.493 -20.441 10.362 1.000 9.285 83 THR D CA 1
ATOM 2314 C C . THR B 2 83 ? 19.321 -19.491 10.067 1.000 8.813 83 THR D C 1
ATOM 2315 O O . THR B 2 83 ? 19.013 -19.192 8.916 1.000 8.815 83 THR D O 1
ATOM 2319 N N . MET B 2 84 ? 18.636 -19.049 11.107 1.000 8.297 84 MET D N 1
ATOM 2320 C CA . MET B 2 84 ? 17.507 -18.157 10.931 1.000 8.676 84 MET D CA 1
ATOM 2321 C C . MET B 2 84 ? 17.944 -16.819 10.357 1.000 8.276 84 MET D C 1
ATOM 2322 O O . MET B 2 84 ? 17.195 -16.212 9.582 1.000 8.171 84 MET D O 1
ATOM 2327 N N . HIS B 2 85 ? 19.101 -16.297 10.764 1.000 8.226 85 HIS D N 1
ATOM 2328 C CA . HIS B 2 85 ? 19.654 -15.083 10.142 1.000 8.609 85 HIS D CA 1
ATOM 2329 C C . HIS B 2 85 ? 19.728 -15.264 8.638 1.000 8.231 85 HIS D C 1
ATOM 2330 O O . HIS B 2 85 ? 19.279 -14.414 7.854 1.000 7.988 85 HIS D O 1
ATOM 2337 N N . HIS B 2 86 ? 20.301 -16.404 8.214 1.000 7.444 86 HIS D N 1
ATOM 2338 C CA . HIS B 2 86 ? 20.455 -16.603 6.774 1.000 6.776 86 HIS D CA 1
ATOM 2339 C C . HIS B 2 86 ? 19.082 -16.638 6.079 1.000 7.495 86 HIS D C 1
ATOM 2340 O O . HIS B 2 86 ? 18.874 -16.049 5.011 1.000 7.987 86 HIS D O 1
ATOM 2347 N N . LEU B 2 87 ? 18.165 -17.448 6.626 1.000 7.221 87 LEU D N 1
ATOM 2348 C CA . LEU B 2 87 ? 16.910 -17.696 5.934 1.000 7.191 87 LEU D CA 1
ATOM 2349 C C . LEU B 2 87 ? 16.035 -16.422 5.936 1.000 7.922 87 LEU D C 1
ATOM 2350 O O . LEU B 2 87 ? 15.300 -16.188 4.964 1.000 8.125 87 LEU D O 1
ATOM 2355 N N . LEU B 2 88 ? 16.074 -15.655 7.031 1.000 7.102 88 LEU D N 1
ATOM 2356 C CA . LEU B 2 88 ? 15.248 -14.440 7.160 1.000 7.208 88 LEU D CA 1
ATOM 2357 C C . LEU B 2 88 ? 15.812 -13.210 6.471 1.000 7.245 88 LEU D C 1
ATOM 2358 O O . LEU B 2 88 ? 15.042 -12.297 6.139 1.000 7.106 88 LEU D O 1
ATOM 2363 N N . LEU B 2 89 ? 17.143 -13.104 6.330 1.000 7.554 89 LEU D N 1
ATOM 2364 C CA . LEU B 2 89 ? 17.753 -11.838 5.929 1.000 7.997 89 LEU D CA 1
ATOM 2365 C C . LEU B 2 89 ? 18.656 -11.950 4.693 1.000 7.752 89 LEU D C 1
ATOM 2366 O O . LEU B 2 89 ? 18.934 -10.922 4.084 1.000 8.354 89 LEU D O 1
ATOM 2371 N N . GLU B 2 90 ? 19.164 -13.153 4.355 1.000 8.029 90 GLU D N 1
ATOM 2372 C CA . GLU B 2 90 ? 20.168 -13.274 3.302 1.000 8.347 90 GLU D CA 1
ATOM 2373 C C . GLU B 2 90 ? 19.653 -13.905 2.027 1.000 9.105 90 GLU D C 1
ATOM 2374 O O . GLU B 2 90 ? 20.388 -13.983 1.052 1.000 10.434 90 GLU D O 1
ATOM 2380 N N . VAL B 2 91 ? 18.396 -14.366 2.008 1.000 8.282 91 VAL D N 1
ATOM 2381 C CA . VAL B 2 91 ? 17.808 -14.955 0.815 1.000 9.017 91 VAL D CA 1
ATOM 2382 C C . VAL B 2 91 ? 16.847 -13.913 0.255 1.000 9.364 91 VAL D C 1
ATOM 2383 O O . VAL B 2 91 ? 15.786 -13.683 0.830 1.000 10.248 91 VAL D O 1
ATOM 2387 N N . GLU B 2 92 ? 17.224 -13.269 -0.836 1.000 8.951 92 GLU D N 1
ATOM 2388 C CA . GLU B 2 92 ? 16.474 -12.139 -1.377 1.000 9.776 92 GLU D CA 1
ATOM 2389 C C . GLU B 2 92 ? 15.736 -12.558 -2.640 1.000 9.297 92 GLU D C 1
ATOM 2390 O O . GLU B 2 92 ? 16.340 -12.986 -3.623 1.000 9.993 92 GLU D O 1
ATOM 2396 N N . VAL B 2 93 ? 14.426 -12.307 -2.666 1.000 8.279 93 VAL D N 1
ATOM 2397 C CA . VAL B 2 93 ? 13.648 -12.381 -3.877 1.000 8.786 93 VAL D CA 1
ATOM 2398 C C . VAL B 2 93 ? 13.885 -11.117 -4.679 1.000 8.533 93 VAL D C 1
ATOM 2399 O O . VAL B 2 93 ? 13.557 -10.015 -4.221 1.000 9.288 93 VAL D O 1
ATOM 2403 N N . ILE B 2 94 ? 14.402 -11.314 -5.901 1.000 8.786 94 ILE D N 1
ATOM 2404 C CA . ILE B 2 94 ? 14.610 -10.227 -6.855 1.000 9.598 94 ILE D CA 1
ATOM 2405 C C . ILE B 2 94 ? 13.457 -10.054 -7.834 1.000 8.460 94 ILE D C 1
ATOM 2406 O O . ILE B 2 94 ? 13.000 -8.934 -8.047 1.000 8.940 94 ILE D O 1
ATOM 2411 N N . GLU B 2 95 ? 12.973 -11.163 -8.391 1.000 9.062 95 GLU D N 1
ATOM 2412 C CA . GLU B 2 95 ? 11.867 -11.152 -9.335 1.000 8.639 95 GLU D CA 1
ATOM 2413 C C . GLU B 2 95 ? 10.890 -12.196 -8.830 1.000 8.627 95 GLU D C 1
ATOM 2414 O O . GLU B 2 95 ? 11.253 -13.336 -8.578 1.000 8.754 95 GLU D O 1
ATOM 2420 N N . GLY B 2 96 ? 9.642 -11.784 -8.706 1.000 9.172 96 GLY D N 1
ATOM 2421 C CA . GLY B 2 96 ? 8.617 -12.672 -8.190 1.000 10.054 96 GLY D CA 1
ATOM 2422 C C . GLY B 2 96 ? 7.257 -12.009 -8.110 1.000 9.418 96 GLY D C 1
ATOM 2423 O O . GLY B 2 96 ? 7.036 -10.941 -8.684 1.000 9.114 96 GLY D O 1
ATOM 2424 N N . THR B 2 97 ? 6.364 -12.634 -7.309 1.000 9.165 97 THR D N 1
ATOM 2425 C CA . THR B 2 97 ? 5.018 -12.116 -7.078 1.000 9.903 97 THR D CA 1
ATOM 2426 C C . THR B 2 97 ? 4.579 -12.425 -5.659 1.000 9.961 97 THR D C 1
ATOM 2427 O O . THR B 2 97 ? 5.038 -13.411 -5.063 1.000 9.372 97 THR D O 1
ATOM 2431 N N . LEU B 2 98 ? 3.693 -11.560 -5.173 1.000 8.979 98 LEU D N 1
ATOM 2432 C CA . LEU B 2 98 ? 2.962 -11.735 -3.938 1.000 9.623 98 LEU D CA 1
ATOM 2433 C C . LEU B 2 98 ? 1.492 -11.779 -4.320 1.000 9.095 98 LEU D C 1
ATOM 2434 O O . LEU B 2 98 ? 0.977 -10.834 -4.928 1.000 10.558 98 LEU D O 1
ATOM 2439 N N . GLN B 2 99 ? 0.816 -12.836 -3.939 1.000 8.852 99 GLN D N 1
ATOM 2440 C CA . GLN B 2 99 ? -0.587 -12.990 -4.285 1.000 8.909 99 GLN D CA 1
ATOM 2441 C C . GLN B 2 99 ? -1.495 -12.716 -3.095 1.000 8.524 99 GLN D C 1
ATOM 2442 O O . GLN B 2 99 ? -1.354 -13.310 -2.031 1.000 8.960 99 GLN D O 1
ATOM 2448 N N . CYS B 2 100 ? -2.428 -11.761 -3.307 1.000 8.708 100 CYS D N 1
ATOM 2449 C CA . CYS B 2 100 ? -3.358 -11.372 -2.279 1.000 9.082 100 CYS D CA 1
ATOM 2450 C C . CYS B 2 100 ? -4.382 -12.475 -2.010 1.000 8.872 100 CYS D C 1
ATOM 2451 O O . CYS B 2 100 ? -5.105 -12.832 -2.929 1.000 8.921 100 CYS D O 1
ATOM 2454 N N . PRO B 2 101 ? -4.546 -12.961 -0.786 1.000 8.006 101 PRO D N 1
ATOM 2455 C CA . PRO B 2 101 ? -5.494 -14.062 -0.548 1.000 8.861 101 PRO D CA 1
ATOM 2456 C C . PRO B 2 101 ? -6.954 -13.687 -0.747 1.000 9.243 101 PRO D C 1
ATOM 2457 O O . PRO B 2 101 ? -7.759 -14.534 -1.172 1.000 9.794 101 PRO D O 1
ATOM 2461 N N . GLU B 2 102 ? -7.329 -12.434 -0.511 1.000 8.172 102 GLU D N 1
ATOM 2462 C CA . GLU B 2 102 ? -8.738 -12.044 -0.610 1.000 9.024 102 GLU D CA 1
ATOM 2463 C C . GLU B 2 102 ? -9.163 -11.730 -2.051 1.000 10.032 102 GLU D C 1
ATOM 2464 O O . GLU B 2 102 ? -10.364 -11.723 -2.311 1.000 10.182 102 GLU D O 1
ATOM 2470 N N . SER B 2 103 ? -8.242 -11.420 -2.981 1.000 8.632 103 SER D N 1
ATOM 2471 C CA . SER B 2 103 ? -8.595 -11.097 -4.352 1.000 9.704 103 SER D CA 1
ATOM 2472 C C . SER B 2 103 ? -8.069 -12.084 -5.367 1.000 10.155 103 SER D C 1
ATOM 2473 O O . SER B 2 103 ? -8.583 -12.110 -6.470 1.000 10.466 103 SER D O 1
ATOM 2476 N N . GLY B 2 104 ? -6.924 -12.722 -5.070 1.000 9.208 104 GLY D N 1
ATOM 2477 C CA . GLY B 2 104 ? -6.149 -13.464 -6.045 1.000 9.742 104 GLY D CA 1
ATOM 2478 C C . GLY B 2 104 ? -5.245 -12.609 -6.927 1.000 9.886 104 GLY D C 1
ATOM 2479 O O . GLY B 2 104 ? -4.612 -13.139 -7.829 1.000 10.648 104 GLY D O 1
ATOM 2480 N N . ARG B 2 105 ? -5.227 -11.275 -6.730 1.000 8.707 105 ARG D N 1
ATOM 2481 C CA . ARG B 2 105 ? -4.383 -10.405 -7.536 1.000 9.490 105 ARG D CA 1
ATOM 2482 C C . ARG B 2 105 ? -2.894 -10.628 -7.217 1.000 8.142 105 ARG D C 1
ATOM 2483 O O . ARG B 2 105 ? -2.530 -10.820 -6.058 1.000 9.053 105 ARG D O 1
ATOM 2491 N N . MET B 2 106 ? -2.064 -10.562 -8.285 1.000 9.084 106 MET D N 1
ATOM 2492 C CA . MET B 2 106 ? -0.612 -10.610 -8.196 1.000 10.347 106 MET D CA 1
ATOM 2493 C C . MET B 2 106 ? -0.031 -9.222 -8.069 1.000 10.060 106 MET D C 1
ATOM 2494 O O . MET B 2 106 ? -0.406 -8.333 -8.802 1.000 12.667 106 MET D O 1
ATOM 2499 N N . PHE B 2 107 ? 0.830 -9.066 -7.068 1.000 9.726 107 PHE D N 1
ATOM 2500 C CA . PHE B 2 107 ? 1.587 -7.848 -6.868 1.000 9.525 107 PHE D CA 1
ATOM 2501 C C . PHE B 2 107 ? 3.031 -8.174 -7.192 1.000 9.958 107 PHE D C 1
ATOM 2502 O O . PHE B 2 107 ? 3.614 -9.095 -6.592 1.000 10.908 107 PHE D O 1
ATOM 2510 N N . PRO B 2 108 ? 3.659 -7.520 -8.191 1.000 9.891 108 PRO D N 1
ATOM 2511 C CA . PRO B 2 108 ? 4.986 -7.931 -8.650 1.000 9.875 108 PRO D CA 1
ATOM 2512 C C . PRO B 2 108 ? 6.098 -7.480 -7.715 1.000 9.679 108 PRO D C 1
ATOM 2513 O O . PRO B 2 108 ? 6.067 -6.352 -7.193 1.000 10.855 108 PRO D O 1
ATOM 2517 N N . ILE B 2 109 ? 7.099 -8.357 -7.564 1.000 8.452 109 ILE D N 1
ATOM 2518 C CA . ILE B 2 109 ? 8.399 -7.981 -7.009 1.000 8.596 109 ILE D CA 1
ATOM 2519 C C . ILE B 2 109 ? 9.367 -7.837 -8.174 1.000 8.806 109 ILE D C 1
ATOM 2520 O O . ILE B 2 109 ? 9.510 -8.771 -8.958 1.000 9.887 109 ILE D O 1
ATOM 2525 N N . SER B 2 110 ? 10.010 -6.667 -8.307 1.000 8.136 110 SER D N 1
ATOM 2526 C CA . SER B 2 110 ? 10.970 -6.469 -9.381 1.000 11.025 110 SER D CA 1
ATOM 2527 C C . SER B 2 110 ? 12.162 -5.715 -8.817 1.000 11.287 110 SER D C 1
ATOM 2528 O O . SER B 2 110 ? 11.999 -4.760 -8.050 1.000 10.189 110 SER D O 1
ATOM 2531 N N . ARG B 2 111 ? 13.378 -6.120 -9.215 1.000 10.744 111 ARG D N 1
ATOM 2532 C CA . ARG B 2 111 ? 14.595 -5.551 -8.662 1.000 11.554 111 ARG D CA 1
ATOM 2533 C C . ARG B 2 111 ? 14.599 -5.597 -7.139 1.000 10.730 111 ARG D C 1
ATOM 2534 O O . ARG B 2 111 ? 15.128 -4.718 -6.460 1.000 12.771 111 ARG D O 1
ATOM 2542 N N . GLY B 2 112 ? 13.979 -6.661 -6.601 1.000 9.080 112 GLY D N 1
ATOM 2543 C CA . GLY B 2 112 ? 13.906 -6.819 -5.155 1.000 9.345 112 GLY D CA 1
ATOM 2544 C C . GLY B 2 112 ? 12.797 -6.058 -4.442 1.000 7.968 112 GLY D C 1
ATOM 2545 O O . GLY B 2 112 ? 12.608 -6.247 -3.245 1.000 8.809 112 GLY D O 1
ATOM 2546 N N . ILE B 2 113 ? 11.991 -5.258 -5.150 1.000 7.583 113 ILE D N 1
ATOM 2547 C CA . ILE B 2 113 ? 11.024 -4.356 -4.547 1.000 7.822 113 ILE D CA 1
ATOM 2548 C C . ILE B 2 113 ? 9.629 -4.847 -4.860 1.000 7.255 113 ILE D C 1
ATOM 2549 O O . ILE B 2 113 ? 9.190 -4.797 -6.018 1.000 8.422 113 ILE D O 1
ATOM 2554 N N . PRO B 2 114 ? 8.829 -5.135 -3.834 1.000 7.474 114 PRO D N 1
ATOM 2555 C CA . PRO B 2 114 ? 7.404 -5.412 -4.056 1.000 8.949 114 PRO D CA 1
ATOM 2556 C C . PRO B 2 114 ? 6.658 -4.119 -4.385 1.000 9.376 114 PRO D C 1
ATOM 2557 O O . PRO B 2 114 ? 6.893 -3.090 -3.763 1.000 9.722 114 PRO D O 1
ATOM 2561 N N . ASN B 2 115 ? 5.808 -4.147 -5.408 1.000 8.180 115 ASN D N 1
ATOM 2562 C CA . ASN B 2 115 ? 4.944 -3.021 -5.774 1.000 8.614 115 ASN D CA 1
ATOM 2563 C C . ASN B 2 115 ? 3.530 -3.413 -5.334 1.000 8.855 115 ASN D C 1
ATOM 2564 O O . ASN B 2 115 ? 2.860 -4.232 -5.981 1.000 8.949 115 ASN D O 1
ATOM 2569 N N . MET B 2 116 ? 3.099 -2.809 -4.235 1.000 8.972 116 MET D N 1
ATOM 2570 C CA . MET B 2 116 ? 1.810 -3.103 -3.612 1.000 9.263 116 MET D CA 1
ATOM 2571 C C . MET B 2 116 ? 0.695 -2.160 -4.085 1.000 10.670 116 MET D C 1
ATOM 2572 O O . MET B 2 116 ? -0.426 -2.264 -3.549 1.000 12.161 116 MET D O 1
ATOM 2577 N N . LEU B 2 117 ? 0.924 -1.320 -5.096 1.000 10.486 117 LEU D N 1
ATOM 2578 C CA . LEU B 2 117 ? -0.154 -0.432 -5.557 1.000 10.646 117 LEU D CA 1
ATOM 2579 C C . LEU B 2 117 ? -1.218 -1.199 -6.361 1.000 11.668 117 LEU D C 1
ATOM 2580 O O . LEU B 2 117 ? -0.952 -2.186 -7.042 1.000 12.926 117 LEU D O 1
ATOM 2585 N N . LEU B 2 118 ? -2.451 -0.669 -6.373 1.000 13.962 118 LEU D N 1
ATOM 2586 C CA . LEU B 2 118 ? -3.515 -1.173 -7.244 1.000 17.333 118 LEU D CA 1
ATOM 2587 C C . LEU B 2 118 ? -3.507 -0.367 -8.533 1.000 20.613 118 LEU D C 1
ATOM 2588 O O . LEU B 2 118 ? -4.462 0.339 -8.867 1.000 24.168 118 LEU D O 1
ATOM 2593 N N . SER B 2 119 ? -2.433 -0.538 -9.303 1.000 22.013 119 SER D N 1
ATOM 2594 C CA . SER B 2 119 ? -2.284 0.074 -10.613 1.000 26.656 119 SER D CA 1
ATOM 2595 C C . SER B 2 119 ? -3.513 -0.207 -11.503 1.000 26.221 119 SER D C 1
ATOM 2596 O O . SER B 2 119 ? -4.044 -1.343 -11.410 1.000 28.246 119 SER D O 1
#

Nearest PDB structures (foldseek):
  6h2u-assembly1_A  TM=1.000E+00  e=5.296E-43  Homo sapiens
  6h2v-assembly1_A  TM=9.746E-01  e=3.659E-41  Homo sapiens
  6h2v-assembly2_C  TM=9.970E-01  e=1.419E-39  Homo sapiens
  2fpo-assembly3_C  TM=6.969E-01  e=4.445E-07  Escherichia coli K-12
  2fpo-assembly6_F  TM=7.040E-01  e=7.920E-07  Escherichia coli K-12

Sequence (326 aa):
KVRLKELESRLQQQVDGFEKPKLLLEQYPTRPHIAACMLYTIHNTYDDIENKVVADLGCGCGVLSIGTAMLGAGLCVGFDIDEDALEIFNRNAEEFELTNIDMVQCDVCLLSNRMSKSFDTVIMNPPFGTKNNKGTDMAFLKTALEMARTAVYSLHKSSTREHVQKKAAEWKIKIDIIAELRYDLPASYKFHKKKSVDIEVDLIRFSFMKLLTHNLLSSHVRGVGSRGFPLRLQATEVRICPVEFNPNFVARMIPKVEWSAFLEAADNLRLIQVPKGPVEGYEENEEFLRTMHHLLLEVEVIEGTLQCPESGRMFPISRGIPNMLLS